Protein AF-A0A852KDT4-F1 (afdb_monomer)

Foldseek 3Di:
DADVVPADKDKDWDDPPPDDPVLVVVQVVVLVVQDDPQAWHWDDWDDPDPRIITITHDAPCAFQLVNLVDPNNVPDDPLLLLVQLLSNLVSLLSCVVQQKFQQADARNQWGAHPVRHIHGHDSSVMDHDDDQWDADDPPDDGPLLLFALCCVPGVTTGSLRVLLSSLVRSVCSQVSNDDHPPPDDSVRSNVCVVVVDDDDDDPSDDPLSNVLSVLSNDNDSVSRDRSVVVSVCSVCVPVVVVVVVVVD

Solvent-accessible surface area (backbone atoms only — not comparable to full-atom values): 13780 Å² total; per-residue (Å²): 93,60,51,91,84,74,42,67,28,36,74,50,65,68,54,89,92,74,68,55,71,66,54,57,50,47,27,52,53,46,34,68,70,56,78,49,92,22,34,54,49,60,75,49,72,45,77,92,54,86,71,42,35,43,31,28,63,52,45,73,47,40,30,38,31,58,29,23,63,32,88,68,39,63,67,61,52,68,72,60,50,42,50,46,51,21,38,47,25,48,32,47,25,52,36,51,77,68,43,33,34,51,81,64,55,38,43,74,33,25,31,20,32,82,86,70,47,42,20,46,46,75,49,70,67,36,45,80,50,92,75,77,55,41,74,59,65,92,87,70,88,70,67,61,85,40,51,27,71,57,33,69,76,66,24,43,43,32,58,46,32,39,36,24,6,46,27,45,30,53,51,22,56,80,54,42,45,48,69,72,65,75,96,52,53,70,68,52,48,55,57,38,48,77,72,68,56,71,86,76,85,52,93,90,52,57,69,68,62,48,50,51,30,52,40,23,61,40,88,53,51,86,72,25,68,54,42,61,58,53,18,54,54,41,71,40,45,64,69,61,48,54,60,56,64,76,74,109

Sequence (248 aa):
GYYHNSTKVAVKTLKPGTMSVQAFLEEANLMKTLQHDKLVRLYAVVTKEEPIYIITEFMAKGSLLDFLKSDEGSKLLLPKLIDFSAQIAEGMAYIERKNYIHRDLRAANVLVSDLLMCKIADFGLARVIEDNEYTAREGAKFPIKWTAPEAINYGSFTIKSDVWSFGILLYEIVTYGKIPYPGMSNSDVMVALQRGYRMPRMETCPTELYDIMKTCWKDKAEERPTFDYLQSVLDDFYTATEGQYQQQ

InterPro domains:
  IPR000719 Protein kinase domain [PS50011] (1-238)
  IPR001245 Serine-threonine/tyrosine-protein kinase, catalytic domain [PF07714] (5-233)
  IPR001245 Serine-threonine/tyrosine-protein kinase, catalytic domain [PR00109] (56-69)
  IPR001245 Serine-threonine/tyrosine-protein kinase, catalytic domain [PR00109] (94-112)
  IPR001245 Serine-threonine/tyrosine-protein kinase, catalytic domain [PR00109] (142-152)
  IPR001245 Serine-threonine/tyrosine-protein kinase, catalytic domain [PR00109] (161-183)
  IPR001245 Serine-threonine/tyrosine-protein kinase, catalytic domain [PR00109] (205-227)
  IPR008266 Tyrosine-protein kinase, active site [PS00109] (100-112)
  IPR011009 Protein kinase-like domain superfamily [SSF56112] (2-236)
  IPR020635 Tyrosine-protein kinase, catalytic domain [SM00219] (1-234)
  IPR050198 Non-receptor tyrosine kinases involved in cell signaling [PTHR24418] (1-244)

Secondary structure (DSSP, 8-state):
-EETTTEEEEEEE--TTTS-HHHHHHHHHHHHH---TTBPPEEEEE-SSSSPEEEEE--TT-BHHHHHTSTTGGG--HHHHHHHHHHHHHHHHHHHHTTEE-S--SGGGEEE-TT--EEE--GGG-EE-SSS-EEPPTT----GGGS-HHHHHH-EE-HHHHHHHHHHHHHHHHTTSPPSSTT--HHHHHHHHHTT--PPPPTTS-HHHHHHHHHHT-SSGGGSPPHHHHHHHHHTHHHHHHHHHTT-

Nearest PDB structures (foldseek):
  7n9g-assembly2_B  TM=9.664E-01  e=1.075E-27  Homo sapiens
  2xyn-assembly3_C  TM=9.675E-01  e=5.016E-27  Homo sapiens
  2xyn-assembly2_B  TM=9.638E-01  e=6.250E-27  Homo sapiens
  4xli-assembly2_B  TM=9.692E-01  e=1.507E-26  Mus musculus
  4xey-assembly1_A  TM=9.478E-01  e=6.603E-27  Homo sapiens

pLDDT: mean 89.48, std 12.4, range [39.12, 98.88]

Radius of gyration: 18.46 Å; Cα contacts (8 Å, |Δi|>4): 377; chains: 1; bounding box: 40×50×51 Å

Mean predicted aligned error: 5.77 Å

Structure (mmCIF, N/CA/C/O backbone):
data_AF-A0A852KDT4-F1
#
_entry.id   AF-A0A852KDT4-F1
#
loop_
_atom_site.group_PDB
_atom_site.id
_atom_site.type_symbol
_atom_site.label_atom_id
_atom_site.label_alt_id
_atom_site.label_comp_id
_atom_site.label_asym_id
_atom_site.label_entity_id
_atom_site.label_seq_id
_atom_site.pdbx_PDB_ins_code
_atom_site.Cartn_x
_atom_site.Cartn_y
_atom_site.Cartn_z
_atom_site.occupancy
_atom_site.B_iso_or_equiv
_atom_site.auth_seq_id
_atom_site.auth_comp_id
_atom_site.auth_asym_id
_atom_site.auth_atom_id
_atom_site.pdbx_PDB_model_num
ATOM 1 N N . GLY A 1 1 ? -8.192 -2.792 22.599 1.00 68.12 1 GLY A N 1
ATOM 2 C CA . GLY A 1 1 ? -9.183 -2.840 23.697 1.00 68.12 1 GLY A CA 1
ATOM 3 C C . GLY A 1 1 ? -10.246 -3.873 23.381 1.00 68.12 1 GLY A C 1
ATOM 4 O O . GLY A 1 1 ? -10.102 -4.572 22.382 1.00 68.12 1 GLY A O 1
ATOM 5 N N . TYR A 1 2 ? -11.302 -3.957 24.190 1.00 74.06 2 TYR A N 1
ATOM 6 C CA . TYR A 1 2 ? -12.507 -4.722 23.859 1.00 74.06 2 TYR A CA 1
ATOM 7 C C . TYR A 1 2 ? -13.700 -3.769 23.740 1.00 74.06 2 TYR A C 1
ATOM 9 O O . TYR A 1 2 ? -13.909 -2.935 24.616 1.00 74.06 2 TYR A O 1
ATOM 17 N N . TYR A 1 3 ? -14.469 -3.882 22.661 1.00 69.50 3 TYR A N 1
ATOM 18 C CA . TYR A 1 3 ? -15.769 -3.241 22.501 1.00 69.50 3 TYR A CA 1
ATOM 19 C C . TYR A 1 3 ? -16.847 -4.165 23.081 1.00 69.50 3 TYR A C 1
ATOM 21 O O . TYR A 1 3 ? -16.844 -5.371 22.811 1.00 69.50 3 TYR A O 1
ATOM 29 N N . HIS A 1 4 ? -17.713 -3.614 23.939 1.00 72.00 4 HIS A N 1
ATOM 30 C CA . HIS A 1 4 ? -18.751 -4.353 24.678 1.00 72.00 4 HIS A CA 1
ATOM 31 C C . HIS A 1 4 ? -18.239 -5.647 25.356 1.00 72.00 4 HIS A C 1
ATOM 33 O O . HIS A 1 4 ? -18.914 -6.675 25.335 1.00 72.00 4 HIS A O 1
ATO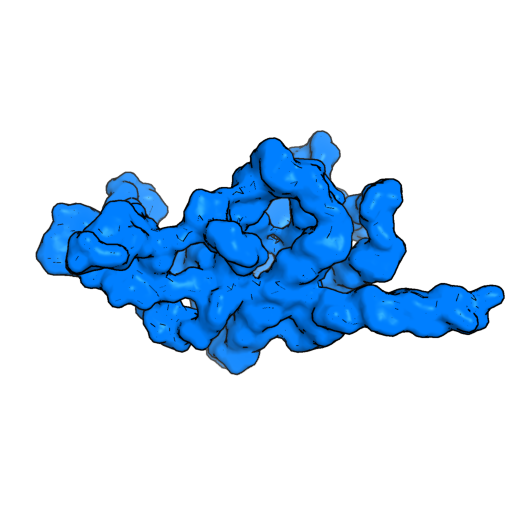M 39 N N . ASN A 1 5 ? -17.020 -5.620 25.915 1.00 72.62 5 ASN A N 1
ATOM 40 C CA . ASN A 1 5 ? -16.369 -6.725 26.646 1.00 72.62 5 ASN A CA 1
ATOM 41 C C . ASN A 1 5 ? -16.251 -8.076 25.909 1.00 72.62 5 ASN A C 1
ATOM 43 O O . ASN A 1 5 ? -15.925 -9.081 26.532 1.00 72.62 5 ASN A O 1
ATOM 47 N N . SER A 1 6 ? -16.481 -8.114 24.597 1.00 79.00 6 SER A N 1
ATOM 48 C CA . SER A 1 6 ? -16.523 -9.365 23.821 1.00 79.00 6 SER A CA 1
ATOM 49 C C . SER A 1 6 ? -15.800 -9.272 22.480 1.00 79.00 6 SER A C 1
ATOM 51 O O . SER A 1 6 ? -15.290 -10.273 21.989 1.00 79.00 6 SER A O 1
ATOM 53 N N . THR A 1 7 ? -15.691 -8.074 21.900 1.00 80.94 7 THR A N 1
ATOM 54 C CA . THR A 1 7 ? -15.097 -7.885 20.571 1.00 80.94 7 THR A CA 1
ATOM 55 C C . THR A 1 7 ? -13.747 -7.195 20.692 1.00 80.94 7 THR A C 1
ATOM 57 O O . THR A 1 7 ? -13.678 -6.061 21.159 1.00 80.94 7 THR A O 1
ATOM 60 N N . LYS A 1 8 ? -12.653 -7.842 20.281 1.00 88.75 8 LYS A N 1
ATOM 61 C CA . LYS A 1 8 ? -11.323 -7.211 20.280 1.00 88.75 8 LYS A CA 1
ATOM 62 C C . LYS A 1 8 ? -11.266 -6.120 19.204 1.00 88.75 8 LYS A C 1
ATOM 64 O O . LYS A 1 8 ? -11.634 -6.360 18.058 1.00 88.75 8 LYS A O 1
ATOM 69 N N . VAL A 1 9 ? -10.804 -4.927 19.577 1.00 92.00 9 VAL A N 1
ATOM 70 C CA . VAL A 1 9 ? -10.782 -3.743 18.700 1.00 92.00 9 VAL A CA 1
ATOM 71 C C . VAL A 1 9 ? -9.452 -3.002 18.750 1.00 92.00 9 VAL A C 1
ATOM 73 O O . VAL A 1 9 ? -8.774 -2.978 19.790 1.00 92.00 9 VAL A O 1
ATOM 76 N N . ALA A 1 10 ? -9.110 -2.361 17.635 1.00 92.00 10 ALA A N 1
ATOM 77 C CA . ALA A 1 10 ? -8.078 -1.337 17.580 1.00 92.00 10 ALA A CA 1
ATOM 78 C C . ALA A 1 10 ? -8.713 0.041 17.815 1.00 92.00 10 ALA A C 1
ATOM 80 O O . ALA A 1 10 ? -9.841 0.301 17.398 1.00 92.00 10 ALA A O 1
ATOM 81 N N . VAL A 1 11 ? -8.001 0.904 18.540 1.00 89.75 11 VAL A N 1
ATOM 82 C CA . VAL A 1 11 ? -8.457 2.255 18.880 1.00 89.75 11 VAL A CA 1
ATOM 83 C C . VAL A 1 11 ? -7.392 3.233 18.407 1.00 89.75 11 VAL A C 1
ATOM 85 O O . VAL A 1 11 ? -6.277 3.232 18.931 1.00 89.75 11 VAL A O 1
ATOM 88 N N . LYS A 1 12 ? -7.728 4.042 17.400 1.00 86.94 12 LYS A N 1
ATOM 89 C CA . LYS A 1 12 ? -6.906 5.163 16.931 1.00 86.94 12 LYS A CA 1
ATOM 90 C C . LYS A 1 12 ? -7.353 6.398 17.710 1.00 86.94 12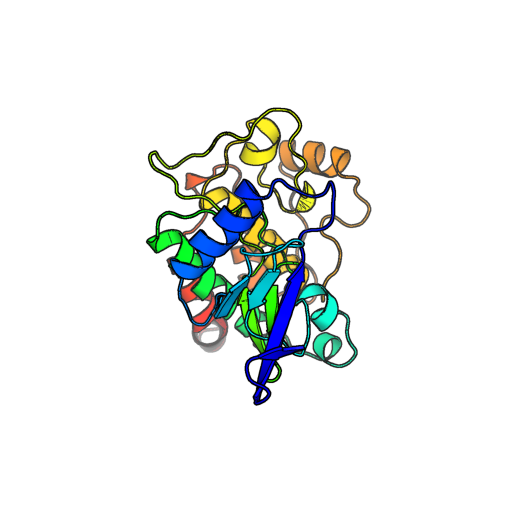 LYS A C 1
ATOM 92 O O . LYS A 1 12 ? -8.536 6.733 17.711 1.00 86.94 12 LYS A O 1
ATOM 97 N N . THR A 1 13 ? -6.410 7.052 18.380 1.00 85.00 13 THR A N 1
ATOM 98 C CA . THR A 1 13 ? -6.645 8.297 19.122 1.00 85.00 13 THR A CA 1
ATOM 99 C C . THR A 1 13 ? -6.002 9.448 18.370 1.00 85.00 13 THR A C 1
ATOM 101 O O . THR A 1 13 ? -4.841 9.339 17.960 1.00 85.00 13 THR A O 1
ATOM 104 N N . LEU A 1 14 ? -6.720 10.560 18.221 1.00 72.94 14 LEU A N 1
ATOM 105 C CA . LEU A 1 14 ? -6.148 11.773 17.650 1.00 72.94 14 LEU A CA 1
ATOM 106 C C . LEU A 1 14 ? -5.074 12.336 18.593 1.00 72.94 14 LEU A C 1
ATOM 108 O O . LEU A 1 14 ? -5.376 12.828 19.679 1.00 72.94 14 LEU A O 1
ATOM 112 N N . LYS A 1 15 ? -3.803 12.261 18.187 1.00 72.06 15 LYS A N 1
ATOM 113 C CA . LYS A 1 15 ? -2.707 12.874 18.947 1.00 72.06 15 LYS A CA 1
ATOM 114 C C . LYS A 1 15 ? -2.730 14.396 18.746 1.00 72.06 15 LYS A C 1
ATOM 116 O O . LYS A 1 15 ? -2.815 14.830 17.589 1.00 72.06 15 LYS A O 1
ATOM 121 N N . PRO A 1 16 ? -2.584 15.205 19.811 1.00 71.62 16 PRO A N 1
ATOM 122 C CA . PRO A 1 16 ? -2.507 16.658 19.681 1.00 71.62 16 PRO A CA 1
ATOM 123 C C . PRO A 1 16 ? -1.451 17.081 18.650 1.00 71.62 16 PRO A C 1
ATOM 125 O O . PRO A 1 16 ? -0.332 16.570 18.657 1.00 71.62 16 PRO A O 1
ATOM 128 N N . GLY A 1 17 ? -1.820 17.985 17.739 1.00 68.00 17 GLY A N 1
ATOM 129 C CA . GLY A 1 17 ? -0.917 18.534 16.720 1.00 68.00 17 GLY A CA 1
ATOM 130 C C . GLY A 1 17 ? -0.640 17.644 15.500 1.00 68.00 17 GLY A C 1
ATOM 131 O O . GLY A 1 17 ? 0.147 18.046 14.649 1.00 68.00 17 GLY A O 1
ATOM 132 N N . THR A 1 18 ? -1.263 16.462 15.381 1.00 66.19 18 THR A N 1
ATOM 133 C CA . THR A 1 18 ? -1.030 15.561 14.227 1.00 66.19 18 THR A CA 1
ATOM 134 C C . THR A 1 18 ? -1.958 15.809 13.039 1.00 66.19 18 THR A C 1
ATOM 136 O O . THR A 1 18 ? -1.499 15.796 11.901 1.00 66.19 18 THR A O 1
ATOM 139 N N . MET A 1 19 ? -3.245 16.065 13.280 1.00 72.06 19 MET A N 1
ATOM 140 C CA . MET A 1 19 ? -4.219 16.466 12.259 1.00 72.06 19 MET A CA 1
ATOM 141 C C . MET A 1 19 ? -5.389 17.223 12.898 1.00 72.06 19 MET A C 1
ATOM 143 O O . MET A 1 19 ? -5.521 17.259 14.122 1.00 72.06 19 MET A O 1
ATOM 147 N N . SER A 1 20 ? -6.235 17.845 12.073 1.00 79.81 20 SER A N 1
ATOM 148 C CA . SER A 1 20 ? -7.467 18.472 12.563 1.00 79.81 20 SER A CA 1
ATOM 149 C C . SER A 1 20 ? -8.516 17.416 12.924 1.00 79.81 20 SER A C 1
ATOM 151 O O . SER A 1 20 ? -8.573 16.351 12.310 1.00 79.81 20 SER A O 1
ATOM 153 N N . VAL A 1 21 ? -9.391 17.741 13.880 1.00 80.62 21 VAL A N 1
ATOM 154 C CA . VAL A 1 21 ? -10.576 16.929 14.211 1.00 80.62 21 VAL A CA 1
ATOM 155 C C . VAL A 1 21 ? -11.421 16.649 12.968 1.00 80.62 21 VAL A C 1
ATOM 157 O O . VAL A 1 21 ? -11.870 15.525 12.769 1.00 80.62 21 VAL A O 1
ATOM 160 N N . GLN A 1 22 ? -11.588 17.652 12.105 1.00 81.44 22 GLN A N 1
ATOM 161 C CA . GLN A 1 22 ? -12.351 17.526 10.868 1.00 81.44 22 GLN A CA 1
ATOM 162 C C . GLN A 1 22 ? -11.756 16.459 9.938 1.00 81.44 22 GLN A C 1
ATOM 164 O O . GLN A 1 22 ? -12.473 15.559 9.517 1.00 81.44 22 GLN A O 1
ATOM 169 N N . ALA A 1 23 ? -10.442 16.498 9.693 1.00 76.62 23 ALA A N 1
ATOM 170 C CA . ALA A 1 23 ? -9.759 15.494 8.873 1.00 76.62 23 ALA A CA 1
ATOM 171 C C . ALA A 1 23 ? -9.846 14.083 9.487 1.00 76.62 23 ALA A C 1
ATOM 173 O O . ALA A 1 23 ? -10.018 13.099 8.773 1.00 76.62 23 ALA A O 1
ATOM 174 N N . PHE A 1 24 ? -9.785 13.985 10.817 1.00 80.31 24 PHE A N 1
ATOM 175 C CA . PHE A 1 24 ? -9.937 12.715 11.527 1.00 80.31 24 PHE A CA 1
ATOM 176 C C . PHE A 1 24 ? -11.354 12.130 11.377 1.00 80.31 24 PHE A C 1
ATOM 178 O O . PHE A 1 24 ? -11.522 10.933 11.159 1.00 80.31 24 PHE A O 1
ATOM 185 N N . LEU A 1 25 ? -12.395 12.964 11.441 1.00 83.88 25 LEU A N 1
ATOM 186 C CA . LEU A 1 25 ? -13.779 12.526 11.221 1.00 83.88 25 LEU A CA 1
ATOM 187 C C . LEU A 1 25 ? -14.086 12.238 9.746 1.00 83.88 25 LEU A C 1
ATOM 189 O O . LEU A 1 25 ? -14.905 11.365 9.459 1.00 83.88 25 LEU A O 1
ATOM 193 N N . GLU A 1 26 ? -13.433 12.931 8.813 1.00 83.19 26 GLU A N 1
ATOM 194 C CA . GLU A 1 26 ? -13.490 12.612 7.384 1.00 83.19 26 GLU A CA 1
ATOM 195 C C . GLU A 1 26 ? -12.976 11.195 7.116 1.00 83.19 26 GLU A C 1
ATOM 197 O O . GLU A 1 26 ? -13.687 10.428 6.470 1.00 83.19 26 GLU A O 1
ATOM 202 N N . GLU A 1 27 ? -11.836 10.800 7.699 1.00 83.06 27 GLU A N 1
ATOM 203 C CA . GLU A 1 27 ? -11.331 9.418 7.624 1.00 83.06 27 GLU A CA 1
ATOM 204 C C . GLU A 1 27 ? -12.407 8.412 8.067 1.00 83.06 27 GLU A C 1
ATOM 206 O O . GLU A 1 27 ? -12.723 7.466 7.344 1.00 83.06 27 GLU A O 1
ATOM 211 N N . ALA A 1 28 ? -13.046 8.649 9.216 1.00 86.25 28 ALA A N 1
ATOM 212 C CA . ALA A 1 28 ? -14.103 7.769 9.709 1.00 86.25 28 ALA A CA 1
ATOM 213 C C . ALA A 1 28 ? -15.336 7.725 8.784 1.00 86.25 28 ALA A C 1
ATOM 215 O O . ALA A 1 28 ? -15.910 6.658 8.555 1.00 86.25 28 ALA A O 1
ATOM 216 N N . ASN A 1 29 ? -15.749 8.861 8.219 1.00 86.38 29 ASN A N 1
ATOM 217 C CA . ASN A 1 29 ? -16.866 8.908 7.272 1.00 86.38 29 ASN A CA 1
ATOM 218 C C . ASN A 1 29 ? -16.559 8.135 5.981 1.00 86.38 29 ASN A C 1
ATOM 220 O O . ASN A 1 29 ? -17.446 7.465 5.438 1.00 86.38 29 ASN A O 1
ATOM 224 N N . LEU A 1 30 ? -15.307 8.167 5.519 1.00 85.50 30 LEU A N 1
ATOM 225 C CA . LEU A 1 30 ? -14.867 7.358 4.385 1.00 85.50 30 LEU A CA 1
ATOM 226 C C . LEU A 1 30 ? -14.926 5.872 4.707 1.00 85.50 30 LEU A C 1
ATOM 228 O O . LEU A 1 30 ? -15.545 5.123 3.956 1.00 85.50 30 LEU A O 1
ATOM 232 N N . MET A 1 31 ? -14.394 5.452 5.855 1.00 86.88 31 MET A N 1
ATOM 233 C CA . MET A 1 31 ? -14.452 4.050 6.285 1.00 86.88 31 MET A CA 1
ATOM 234 C C . MET A 1 31 ? -15.890 3.538 6.447 1.00 86.88 31 MET A C 1
ATOM 236 O O . MET A 1 31 ? -16.179 2.378 6.163 1.00 86.88 31 MET A O 1
ATOM 240 N N . LYS A 1 32 ? -16.821 4.396 6.886 1.00 88.00 32 LYS A N 1
ATOM 241 C CA . LYS A 1 32 ? -18.249 4.051 6.975 1.00 88.00 32 LYS A CA 1
ATOM 242 C C . LYS A 1 32 ? -18.860 3.763 5.597 1.00 88.00 32 LYS A C 1
ATOM 244 O O . LYS A 1 32 ? -19.731 2.897 5.484 1.00 88.00 32 LYS A O 1
ATOM 249 N N . THR A 1 33 ? -18.421 4.497 4.577 1.00 89.19 33 THR A N 1
ATOM 250 C CA . THR A 1 33 ? -18.938 4.426 3.201 1.00 89.19 33 THR A CA 1
ATOM 251 C C . THR A 1 33 ? -18.269 3.304 2.401 1.00 89.19 33 THR A C 1
ATOM 253 O O . THR A 1 33 ? -18.923 2.590 1.641 1.00 89.19 33 THR A O 1
ATOM 256 N N . LEU A 1 34 ? -16.965 3.109 2.593 1.00 90.50 34 LEU A N 1
ATOM 257 C CA . LEU A 1 34 ? -16.154 2.109 1.910 1.00 90.50 34 LEU A CA 1
ATOM 258 C C . LEU A 1 34 ? -16.137 0.795 2.698 1.00 90.50 34 LEU A C 1
ATOM 260 O O . LEU A 1 34 ? -15.247 0.545 3.504 1.00 90.50 34 LEU A O 1
ATOM 264 N N . GLN A 1 35 ? -17.129 -0.060 2.446 1.00 94.25 35 GLN A N 1
ATOM 265 C CA . GLN A 1 35 ? -17.229 -1.375 3.081 1.00 94.25 35 GLN A CA 1
ATOM 266 C C . GLN A 1 35 ? -16.885 -2.494 2.102 1.00 94.25 35 GLN A C 1
ATOM 268 O O . GLN A 1 35 ? -17.592 -2.707 1.120 1.00 94.25 35 GLN A O 1
ATOM 273 N N . HIS A 1 36 ? -15.807 -3.214 2.397 1.00 96.81 36 HIS A N 1
ATOM 274 C CA . HIS A 1 36 ? -15.327 -4.339 1.607 1.00 96.81 36 HIS A CA 1
ATOM 275 C C . HIS A 1 36 ? -14.438 -5.235 2.479 1.00 96.81 36 HIS A C 1
ATOM 277 O O . HIS A 1 36 ? -13.777 -4.735 3.387 1.00 96.81 36 HIS A O 1
ATOM 283 N N . ASP A 1 37 ? -14.378 -6.538 2.201 1.00 97.06 37 ASP A N 1
ATOM 284 C CA . ASP A 1 37 ? -13.659 -7.499 3.055 1.00 97.06 37 ASP A CA 1
ATOM 285 C C . ASP A 1 37 ? -12.145 -7.264 3.100 1.00 97.06 37 ASP A C 1
ATOM 287 O O . ASP A 1 37 ? -11.487 -7.636 4.071 1.00 97.06 37 ASP A O 1
ATOM 291 N N . LYS A 1 38 ? -11.604 -6.603 2.074 1.00 98.12 38 LYS A N 1
ATOM 292 C CA . LYS A 1 38 ? -10.190 -6.203 1.967 1.00 98.12 38 LYS A CA 1
ATOM 293 C C . LYS A 1 38 ? -9.907 -4.771 2.427 1.00 98.12 38 LYS A C 1
ATOM 295 O O . LYS A 1 38 ? -8.810 -4.268 2.211 1.00 98.12 38 LYS A O 1
ATOM 300 N N . LEU A 1 39 ? -10.869 -4.108 3.067 1.00 96.88 39 LEU A N 1
ATOM 301 C CA . LEU A 1 39 ? -10.697 -2.803 3.709 1.00 96.88 39 LEU A CA 1
ATOM 302 C C . LEU A 1 39 ? -10.948 -2.938 5.213 1.00 96.88 39 LEU A C 1
ATOM 304 O O . LEU A 1 39 ? -11.832 -3.681 5.639 1.00 96.88 39 LEU A O 1
ATOM 308 N N . VAL A 1 40 ? -10.1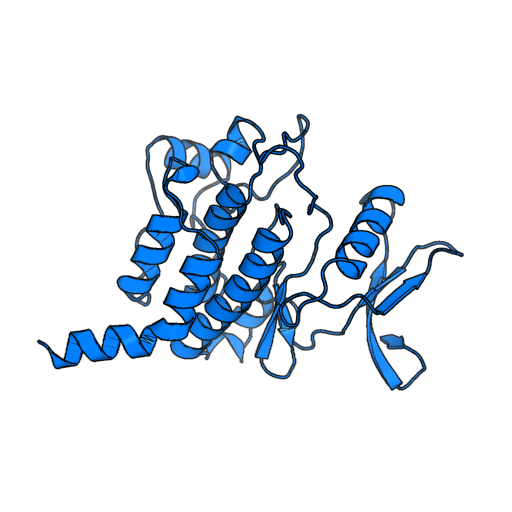72 -2.227 6.032 1.00 95.56 40 VAL A N 1
ATOM 309 C CA . VAL A 1 40 ? -10.352 -2.247 7.489 1.00 95.56 40 VAL A CA 1
ATOM 310 C C . VAL A 1 40 ? -11.703 -1.642 7.860 1.00 95.56 40 VAL A C 1
ATOM 312 O O . VAL A 1 40 ? -11.994 -0.484 7.556 1.00 95.56 40 VAL A O 1
ATOM 315 N N . ARG A 1 41 ? -12.524 -2.419 8.568 1.00 92.38 41 ARG A N 1
ATOM 316 C CA . ARG A 1 41 ? -13.868 -2.020 8.975 1.00 92.38 41 ARG A CA 1
ATOM 317 C C . ARG A 1 41 ? -13.837 -1.076 10.174 1.00 92.38 41 ARG A C 1
ATOM 319 O O . ARG A 1 41 ? -13.256 -1.372 11.221 1.00 92.38 41 ARG A O 1
ATOM 326 N N . LEU A 1 42 ? -14.550 0.039 10.033 1.00 91.69 42 LEU A N 1
ATOM 327 C CA . LEU A 1 42 ? -14.933 0.908 11.140 1.00 91.69 42 LEU A CA 1
ATOM 328 C C . LEU A 1 42 ? -16.075 0.266 11.933 1.00 91.69 42 LEU A C 1
ATOM 330 O O . LEU A 1 42 ? -17.101 -0.101 11.362 1.00 91.69 42 LEU A O 1
ATOM 334 N N . TYR A 1 43 ? -15.923 0.184 13.251 1.00 90.06 43 TYR A N 1
ATOM 335 C CA . TYR A 1 43 ? -16.998 -0.214 14.158 1.00 90.06 43 TYR A CA 1
ATOM 336 C C . TYR A 1 43 ? -17.706 0.987 14.769 1.00 90.06 43 TYR A C 1
ATOM 338 O O . TYR A 1 43 ? -18.934 1.021 14.80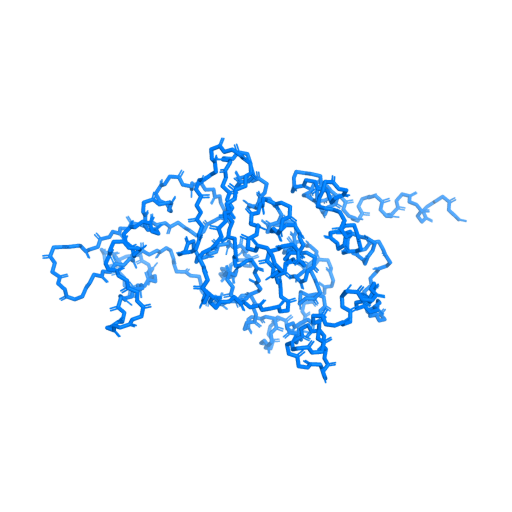2 1.00 90.06 43 TYR A O 1
ATOM 346 N N . ALA A 1 44 ? -16.953 1.975 15.254 1.00 88.75 44 ALA A N 1
ATOM 347 C CA . ALA A 1 44 ? -17.534 3.132 15.921 1.00 88.75 44 ALA A CA 1
ATOM 348 C C . ALA A 1 44 ? -16.590 4.336 15.925 1.00 88.75 44 ALA A C 1
ATOM 350 O O . ALA A 1 44 ? -15.377 4.209 15.760 1.00 88.75 44 ALA A O 1
ATOM 351 N N . VAL A 1 45 ? -17.168 5.505 16.187 1.00 89.56 45 VAL A N 1
ATOM 352 C CA . VAL A 1 45 ? -16.444 6.726 16.541 1.00 89.56 45 VAL A CA 1
ATOM 353 C C . VAL A 1 45 ? -16.930 7.226 17.893 1.00 89.56 45 VAL A C 1
ATOM 355 O O . VAL A 1 45 ? -18.120 7.140 18.201 1.00 89.56 45 VAL A O 1
ATOM 358 N N . VAL A 1 46 ? -16.020 7.759 18.700 1.00 88.06 46 VAL A N 1
ATOM 359 C CA . VAL A 1 46 ? -16.348 8.430 19.960 1.00 88.06 46 VAL A CA 1
ATOM 360 C C . VAL A 1 4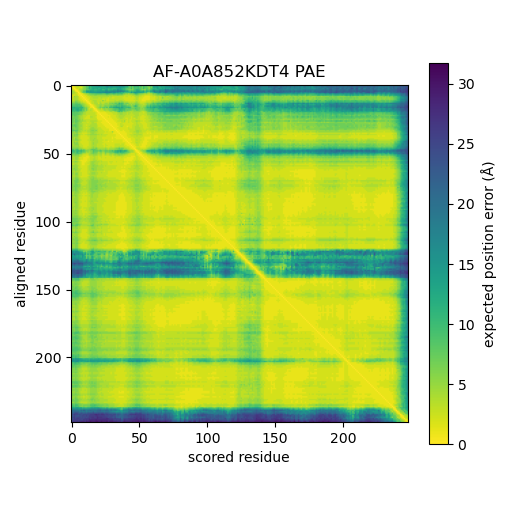6 ? -15.994 9.896 19.794 1.00 88.06 46 VAL A C 1
ATOM 362 O O . VAL A 1 46 ? -14.820 10.244 19.731 1.00 88.06 46 VAL A O 1
ATOM 365 N N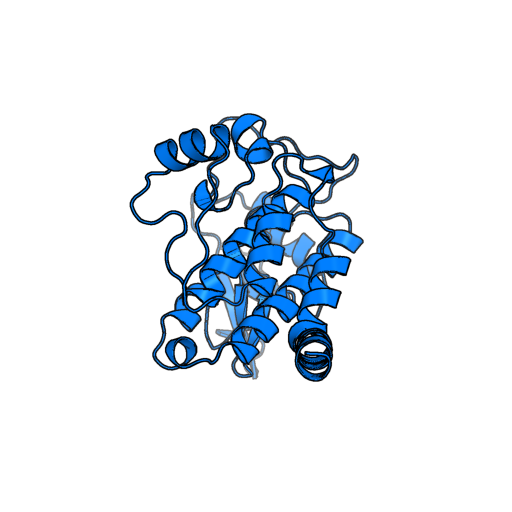 . THR A 1 47 ? -17.022 10.733 19.673 1.00 84.38 47 THR A N 1
ATOM 366 C CA . THR A 1 47 ? -16.887 12.158 19.325 1.00 84.38 47 THR A CA 1
ATOM 367 C C . THR A 1 47 ? -17.415 13.107 20.397 1.00 84.38 47 THR A C 1
ATOM 369 O O . THR A 1 47 ? -17.258 14.314 20.260 1.00 84.38 47 THR A O 1
ATOM 372 N N . LYS A 1 48 ? -18.071 12.585 21.444 1.00 81.44 48 LYS A N 1
ATOM 373 C CA . LYS A 1 48 ? -18.714 13.404 22.486 1.00 81.44 48 LYS A CA 1
ATOM 374 C C . LYS A 1 48 ? -17.724 14.029 23.471 1.00 81.44 48 LYS A C 1
ATOM 376 O O . LYS A 1 48 ? -18.017 15.090 24.006 1.00 81.44 48 LYS A O 1
ATOM 381 N N . GLU A 1 49 ? -16.594 13.374 23.713 1.00 78.31 49 GLU A N 1
ATOM 382 C CA . GLU A 1 49 ? -15.569 13.803 24.666 1.00 78.31 49 GLU A CA 1
ATOM 383 C C . GLU A 1 49 ? -14.191 13.683 24.012 1.00 78.31 49 GLU A C 1
ATOM 385 O O . GLU A 1 49 ? -13.960 12.773 23.212 1.00 78.31 49 GLU A O 1
ATOM 390 N N . GLU A 1 50 ? -13.284 14.606 24.335 1.00 77.00 50 GLU A N 1
ATOM 391 C CA . GLU A 1 50 ? -11.898 14.524 23.885 1.00 77.00 50 GLU A CA 1
ATOM 392 C C . GLU A 1 50 ? -11.068 13.576 24.774 1.00 77.00 50 GLU A C 1
ATOM 394 O O . GLU A 1 50 ? -11.261 13.544 25.992 1.00 77.00 50 GLU A O 1
ATOM 399 N N . PRO A 1 51 ? -10.101 12.838 24.193 1.00 80.06 51 PRO A N 1
ATOM 400 C CA . PRO A 1 51 ? -9.746 12.841 22.773 1.00 80.06 51 PRO A CA 1
ATOM 401 C C . PRO A 1 51 ? -10.707 11.990 21.925 1.00 80.06 51 PRO A C 1
ATOM 403 O O . PRO A 1 51 ? -11.237 10.983 22.383 1.00 80.06 51 PRO A O 1
ATOM 406 N N . ILE A 1 52 ? -10.898 12.379 20.660 1.00 83.62 52 ILE A N 1
ATOM 407 C CA . ILE A 1 52 ? -11.744 11.635 19.715 1.00 83.62 52 ILE A CA 1
ATOM 408 C C . ILE A 1 52 ? -11.104 10.279 19.402 1.00 83.62 52 ILE A C 1
ATOM 410 O O . ILE A 1 52 ? -9.896 10.192 19.144 1.00 83.62 52 ILE A O 1
ATOM 414 N N . TYR A 1 53 ? -11.934 9.234 19.364 1.00 87.25 53 TYR A N 1
ATOM 415 C CA . TYR A 1 53 ? -11.510 7.871 19.045 1.00 87.25 53 TYR A CA 1
ATOM 416 C C . TYR A 1 53 ? -12.168 7.342 17.770 1.00 87.25 53 TYR A C 1
ATOM 418 O O . TYR A 1 53 ? -13.374 7.493 17.571 1.00 87.25 53 TYR A O 1
ATOM 426 N N . ILE A 1 54 ? -11.381 6.637 16.957 1.00 89.00 54 ILE A N 1
ATOM 427 C CA . ILE A 1 54 ? -11.851 5.771 15.871 1.00 89.00 54 ILE A CA 1
ATOM 428 C C . ILE A 1 54 ? -11.623 4.323 16.302 1.00 89.00 54 ILE A C 1
ATOM 430 O O . ILE A 1 54 ? -10.504 3.938 16.649 1.00 89.00 54 ILE A O 1
ATOM 434 N N . ILE A 1 55 ? -12.690 3.528 16.303 1.00 91.00 55 ILE A N 1
ATOM 435 C CA . ILE A 1 55 ? -12.685 2.128 16.723 1.00 91.00 55 ILE A CA 1
ATOM 436 C C . ILE A 1 55 ? -12.848 1.255 15.483 1.00 91.00 55 ILE A C 1
ATOM 438 O O . ILE A 1 55 ? -13.878 1.320 14.811 1.00 91.00 55 ILE A O 1
ATOM 442 N N . THR A 1 56 ? -11.857 0.414 15.205 1.00 92.94 56 THR A N 1
ATOM 443 C CA . THR A 1 56 ? -11.832 -0.484 14.042 1.00 92.94 56 THR A CA 1
ATOM 444 C C . THR A 1 56 ? -11.698 -1.937 14.475 1.00 92.94 56 THR A C 1
ATOM 446 O O . THR A 1 56 ? -11.403 -2.244 15.639 1.00 92.94 56 THR A O 1
ATOM 449 N N . GLU A 1 57 ? -11.864 -2.853 13.523 1.00 92.56 57 GLU A N 1
ATOM 450 C CA . GLU A 1 57 ? -11.448 -4.239 13.730 1.00 92.56 57 GLU A CA 1
ATOM 451 C C . GLU A 1 57 ? -9.964 -4.331 14.126 1.00 92.56 57 GLU A C 1
ATOM 453 O O . GLU A 1 57 ? -9.133 -3.498 13.747 1.00 92.56 57 GLU A O 1
ATOM 458 N N . PHE A 1 58 ? -9.642 -5.327 14.955 1.00 94.50 58 PHE A N 1
ATOM 459 C CA . PHE A 1 58 ? -8.280 -5.570 15.415 1.00 94.50 58 PHE A CA 1
ATOM 460 C C . PHE A 1 58 ? -7.561 -6.543 14.477 1.00 94.50 58 PHE A C 1
ATOM 462 O O . PHE A 1 58 ? -7.944 -7.705 14.372 1.00 94.50 58 PHE A O 1
ATOM 469 N N . MET A 1 59 ? -6.472 -6.082 13.866 1.00 96.62 59 MET A N 1
ATOM 470 C CA . MET A 1 59 ? -5.652 -6.872 12.948 1.00 96.62 59 MET A CA 1
ATOM 471 C C . MET A 1 59 ? -4.450 -7.450 13.698 1.00 96.62 59 MET A C 1
ATOM 473 O O . MET A 1 59 ? -3.501 -6.738 14.028 1.00 96.62 59 MET A O 1
ATOM 477 N N . ALA A 1 60 ? -4.530 -8.737 14.045 1.00 96.31 60 ALA A N 1
ATOM 478 C CA . ALA A 1 60 ? -3.672 -9.346 15.060 1.00 96.31 60 ALA A CA 1
ATOM 479 C C . ALA A 1 60 ? -2.178 -9.389 14.725 1.00 96.31 60 ALA A C 1
ATOM 481 O O . ALA A 1 60 ? -1.368 -9.422 15.652 1.00 96.31 60 ALA A O 1
ATOM 482 N N . LYS A 1 61 ? -1.818 -9.372 13.439 1.00 97.50 61 LYS A N 1
ATOM 483 C CA . LYS A 1 61 ? -0.425 -9.417 12.982 1.00 97.50 61 LYS A CA 1
ATOM 484 C C . LYS A 1 61 ? 0.138 -8.032 12.638 1.00 97.50 61 LYS A C 1
ATOM 486 O O . LYS A 1 61 ? 1.271 -7.936 12.184 1.00 97.50 61 LYS A O 1
ATOM 491 N N . GLY A 1 62 ? -0.615 -6.962 12.909 1.00 97.25 62 GLY A N 1
ATOM 492 C CA . GLY A 1 62 ? -0.161 -5.588 12.702 1.00 97.25 62 GLY A CA 1
ATOM 493 C C . GLY A 1 62 ? -0.077 -5.210 11.224 1.00 97.25 62 GLY A C 1
ATOM 494 O O . GLY A 1 62 ? -0.891 -5.670 10.421 1.00 97.25 62 GLY A O 1
ATOM 495 N N . SER A 1 63 ? 0.871 -4.332 10.883 1.00 98.38 63 SER A N 1
ATOM 496 C CA . SER A 1 63 ? 1.095 -3.913 9.497 1.00 98.38 63 SER A CA 1
ATOM 497 C C . SER A 1 63 ? 1.732 -5.032 8.672 1.00 98.38 63 SER A C 1
ATOM 499 O O . SER A 1 63 ? 2.499 -5.841 9.192 1.00 98.38 63 SER A O 1
ATOM 501 N N . LEU A 1 64 ? 1.456 -5.066 7.368 1.00 98.69 64 LEU A N 1
ATOM 502 C CA . LEU A 1 64 ? 2.083 -5.998 6.437 1.00 98.69 64 LEU A CA 1
ATOM 503 C C . LEU A 1 64 ? 3.599 -5.786 6.406 1.00 98.69 64 LEU A C 1
ATOM 505 O O . LEU A 1 64 ? 4.344 -6.758 6.341 1.00 98.69 64 LEU A O 1
ATOM 509 N N . LEU A 1 65 ? 4.061 -4.538 6.521 1.00 98.50 65 LEU A N 1
ATOM 510 C CA . LEU A 1 65 ? 5.487 -4.219 6.604 1.00 98.50 65 LEU A CA 1
ATOM 511 C C . LEU A 1 65 ? 6.172 -4.901 7.798 1.00 98.50 65 LEU A C 1
ATOM 513 O O . LEU A 1 65 ? 7.233 -5.505 7.628 1.00 98.50 65 LEU A O 1
ATOM 517 N N . ASP A 1 66 ? 5.582 -4.800 8.989 1.00 98.44 66 ASP A N 1
ATOM 518 C CA . ASP A 1 66 ? 6.133 -5.418 10.200 1.00 98.44 66 ASP A CA 1
ATOM 519 C C . ASP A 1 66 ? 5.992 -6.939 10.145 1.00 98.44 66 ASP A C 1
ATOM 521 O O . ASP A 1 66 ? 6.918 -7.671 10.498 1.00 98.44 66 ASP A O 1
ATOM 525 N N . PHE A 1 67 ? 4.856 -7.422 9.639 1.00 98.75 67 PHE A N 1
ATOM 526 C CA . PHE A 1 67 ? 4.599 -8.844 9.490 1.00 98.75 67 PHE A CA 1
ATOM 527 C C . PHE A 1 67 ? 5.614 -9.510 8.557 1.00 98.75 67 PHE A C 1
ATOM 529 O O . PHE A 1 67 ? 6.207 -10.513 8.948 1.00 98.75 67 PHE A O 1
ATOM 536 N N . LEU A 1 68 ? 5.892 -8.941 7.379 1.00 98.56 68 LEU A N 1
ATOM 537 C CA . LEU A 1 68 ? 6.887 -9.465 6.431 1.00 98.56 68 LEU A CA 1
ATOM 538 C C . LEU A 1 68 ? 8.293 -9.577 7.042 1.00 98.56 68 LEU A C 1
ATOM 540 O O . LEU A 1 68 ? 9.053 -10.468 6.670 1.00 98.56 68 LEU A O 1
ATOM 544 N N . LYS A 1 69 ? 8.623 -8.704 8.001 1.00 98.31 69 LYS A N 1
ATOM 545 C CA . LYS A 1 69 ? 9.906 -8.694 8.725 1.00 98.31 69 LYS A CA 1
ATOM 546 C C . LYS A 1 69 ? 9.931 -9.593 9.961 1.00 98.31 69 LYS A C 1
ATOM 548 O O . LYS A 1 69 ? 10.985 -9.735 10.576 1.00 98.31 69 LYS A O 1
ATOM 553 N N . SER A 1 70 ? 8.798 -10.173 10.346 1.00 98.44 70 SER A N 1
ATOM 554 C CA . SER A 1 70 ? 8.700 -11.074 11.495 1.00 98.44 70 SER A CA 1
ATOM 555 C C . SER A 1 70 ? 9.238 -12.478 11.186 1.00 98.44 70 SER A C 1
ATOM 557 O O . SER A 1 70 ? 9.390 -12.867 10.026 1.00 98.44 70 SER A O 1
ATOM 559 N N . ASP A 1 71 ? 9.454 -13.284 12.229 1.00 97.94 71 ASP A N 1
ATOM 560 C CA . ASP A 1 71 ? 9.865 -14.693 12.104 1.00 97.94 71 ASP A CA 1
ATOM 561 C C . ASP A 1 71 ? 8.860 -15.566 11.338 1.00 97.94 71 ASP A C 1
ATOM 563 O O . ASP A 1 71 ? 9.226 -16.622 10.820 1.00 97.94 71 ASP A O 1
ATOM 567 N N . GLU A 1 72 ? 7.585 -15.174 11.319 1.00 98.00 72 GLU A N 1
ATOM 568 C CA . GLU A 1 72 ? 6.531 -15.864 10.575 1.00 98.00 72 GLU A CA 1
ATOM 569 C C . GLU A 1 72 ? 6.494 -15.385 9.121 1.00 98.00 72 GLU A C 1
ATOM 571 O O . GLU A 1 72 ? 6.550 -16.202 8.203 1.00 98.00 72 GLU A O 1
ATOM 576 N N . GLY A 1 73 ? 6.460 -14.066 8.900 1.00 97.88 73 GLY A N 1
ATOM 577 C CA . GLY A 1 73 ? 6.368 -13.489 7.556 1.00 97.88 73 GLY A CA 1
ATOM 578 C C . GLY A 1 73 ? 7.605 -13.743 6.695 1.00 97.88 73 GLY A C 1
ATOM 579 O O . GLY A 1 73 ? 7.469 -14.027 5.507 1.00 97.88 73 GLY A O 1
ATOM 580 N N . SER A 1 74 ? 8.800 -13.746 7.292 1.00 96.94 74 SER A N 1
ATOM 581 C CA . SER A 1 74 ? 10.061 -14.036 6.589 1.00 96.94 74 SER A CA 1
ATOM 582 C C . SER A 1 74 ? 10.168 -15.473 6.064 1.00 96.94 74 SER A C 1
ATOM 584 O O . SER A 1 74 ? 11.015 -15.754 5.218 1.00 96.94 74 SER A O 1
ATOM 586 N N . LYS A 1 75 ? 9.306 -16.385 6.535 1.00 97.69 75 LYS A N 1
ATOM 587 C CA . LYS A 1 75 ? 9.236 -17.785 6.084 1.00 97.69 75 LYS A CA 1
ATOM 588 C C . LYS A 1 75 ? 8.167 -18.019 5.019 1.00 97.69 75 LYS A C 1
ATOM 590 O O . LYS A 1 75 ? 8.031 -19.144 4.540 1.00 97.69 75 LYS A O 1
ATOM 595 N N . LEU A 1 76 ? 7.386 -16.997 4.664 1.00 97.50 76 LEU A N 1
ATOM 596 C CA . LEU A 1 76 ? 6.361 -17.137 3.638 1.00 97.50 76 LEU A CA 1
ATOM 597 C C . LEU A 1 76 ? 6.987 -17.415 2.280 1.00 97.50 76 LEU A C 1
ATOM 599 O O . LEU A 1 76 ? 7.953 -16.772 1.875 1.00 97.50 76 LEU A O 1
ATOM 603 N N . LEU A 1 77 ? 6.386 -18.357 1.563 1.00 96.50 77 LEU A N 1
ATOM 604 C CA . LEU A 1 77 ? 6.751 -18.670 0.192 1.00 96.50 77 LEU A CA 1
ATOM 605 C C . LEU A 1 77 ? 6.048 -17.722 -0.779 1.00 96.50 77 LEU A C 1
ATOM 607 O O . LEU A 1 77 ? 4.977 -17.183 -0.490 1.00 96.50 77 LEU A O 1
ATOM 611 N N . LEU A 1 78 ? 6.635 -17.587 -1.965 1.00 95.56 78 LEU A N 1
ATOM 612 C CA . LEU A 1 78 ? 6.147 -16.725 -3.034 1.00 95.56 78 LEU A CA 1
ATOM 613 C C . LEU A 1 78 ? 4.639 -16.873 -3.334 1.00 95.56 78 LEU A C 1
ATOM 615 O O . LEU A 1 78 ? 3.994 -15.835 -3.461 1.00 95.56 78 LEU A O 1
ATOM 619 N N . PRO A 1 79 ? 4.022 -18.076 -3.375 1.00 96.31 79 PRO A N 1
ATOM 620 C CA . PRO A 1 79 ? 2.578 -18.183 -3.593 1.00 96.31 79 PRO A CA 1
ATOM 621 C C . PRO A 1 79 ? 1.742 -17.392 -2.589 1.00 96.31 79 PRO A C 1
ATOM 623 O O . PRO A 1 79 ? 0.774 -16.741 -2.972 1.00 96.31 79 PRO A O 1
ATOM 626 N N . LYS A 1 80 ? 2.154 -17.363 -1.316 1.00 97.56 80 LYS A N 1
ATOM 627 C CA . LYS A 1 80 ? 1.436 -16.606 -0.288 1.00 97.56 80 LYS A CA 1
ATOM 628 C C . LYS A 1 80 ? 1.663 -15.096 -0.408 1.00 97.56 80 LYS A C 1
ATOM 630 O O . LYS A 1 80 ? 0.767 -14.318 -0.105 1.00 97.56 80 LYS A O 1
ATOM 635 N N . LEU A 1 81 ? 2.837 -14.677 -0.881 1.00 98.12 81 LEU A N 1
ATOM 636 C CA . LEU A 1 81 ? 3.130 -13.269 -1.173 1.00 98.12 81 LEU A CA 1
ATOM 637 C C . LEU A 1 81 ? 2.300 -12.745 -2.358 1.00 98.12 81 LEU A C 1
ATOM 639 O O . LEU A 1 81 ? 1.835 -11.604 -2.342 1.00 98.12 81 LEU A O 1
ATOM 643 N N . ILE A 1 82 ? 2.081 -13.586 -3.371 1.00 97.94 82 ILE A N 1
ATOM 644 C CA . ILE A 1 82 ? 1.207 -13.269 -4.507 1.00 97.94 82 ILE A CA 1
ATOM 645 C C . ILE A 1 82 ? -0.257 -13.222 -4.066 1.00 97.94 82 ILE A C 1
ATOM 647 O O . ILE A 1 82 ? -0.936 -12.256 -4.391 1.00 97.94 82 ILE A O 1
ATOM 651 N N . ASP A 1 83 ? -0.707 -14.160 -3.229 1.00 98.31 83 ASP A N 1
ATOM 652 C CA . ASP A 1 83 ? -2.039 -14.106 -2.608 1.00 98.31 83 ASP A CA 1
ATOM 653 C C . ASP A 1 83 ? -2.259 -12.801 -1.816 1.00 98.31 83 ASP A C 1
ATOM 655 O O . ASP A 1 83 ? -3.278 -12.139 -1.985 1.00 98.31 83 ASP A O 1
ATOM 659 N N . PHE A 1 84 ? -1.283 -12.339 -1.024 1.00 98.69 84 PHE A N 1
ATOM 660 C CA . PHE A 1 84 ? -1.380 -11.020 -0.376 1.00 98.69 84 PHE A CA 1
ATOM 661 C C . PHE A 1 84 ? -1.525 -9.880 -1.381 1.00 98.69 84 PHE A C 1
ATOM 663 O O . PHE A 1 84 ? -2.323 -8.967 -1.173 1.00 98.69 84 PHE A O 1
ATOM 670 N N . SER A 1 85 ? -0.768 -9.941 -2.473 1.00 98.69 85 SER A N 1
ATOM 671 C CA . SER A 1 85 ? -0.826 -8.947 -3.543 1.00 98.69 85 SER A CA 1
ATOM 672 C C . SER A 1 85 ? -2.209 -8.920 -4.204 1.00 98.69 85 SER A C 1
ATOM 674 O O . SER A 1 85 ? -2.757 -7.837 -4.409 1.00 98.69 85 SER A O 1
ATOM 676 N N . ALA A 1 86 ? -2.793 -10.093 -4.466 1.00 98.56 86 ALA A N 1
ATOM 677 C CA . ALA A 1 86 ? -4.127 -10.260 -5.034 1.00 98.56 86 ALA A CA 1
ATOM 678 C C . ALA A 1 86 ? -5.219 -9.695 -4.110 1.00 98.56 86 ALA A C 1
ATOM 680 O O . ALA A 1 86 ? -6.022 -8.864 -4.530 1.00 98.56 86 ALA A O 1
ATOM 681 N N . GLN A 1 87 ? -5.171 -10.024 -2.813 1.00 98.75 87 GLN A N 1
ATOM 682 C CA . GLN A 1 87 ? -6.099 -9.486 -1.810 1.00 98.75 87 GLN A CA 1
ATOM 683 C C . GLN A 1 87 ? -6.058 -7.948 -1.727 1.00 98.75 87 GLN A C 1
ATOM 685 O O . GLN A 1 87 ? -7.086 -7.294 -1.545 1.00 98.75 87 GLN A O 1
ATOM 690 N N . ILE A 1 88 ? -4.872 -7.346 -1.853 1.00 98.75 88 ILE A N 1
ATOM 691 C CA . ILE A 1 88 ? -4.724 -5.885 -1.851 1.00 98.75 88 ILE A CA 1
ATOM 692 C C . ILE A 1 88 ? -5.253 -5.291 -3.163 1.00 98.75 88 ILE A C 1
ATOM 694 O O . ILE A 1 88 ? -5.947 -4.273 -3.128 1.00 98.75 88 ILE A O 1
ATOM 698 N N . ALA A 1 89 ? -4.977 -5.925 -4.306 1.00 98.75 89 ALA A N 1
ATOM 699 C CA . ALA A 1 89 ? -5.518 -5.508 -5.598 1.00 98.75 89 ALA A CA 1
ATOM 700 C C . ALA A 1 89 ? -7.054 -5.543 -5.608 1.00 98.75 89 ALA A C 1
ATOM 702 O O . ALA A 1 89 ? -7.670 -4.582 -6.054 1.00 98.75 89 ALA A O 1
ATOM 703 N N . GLU A 1 90 ? -7.674 -6.573 -5.026 1.00 98.75 90 GLU A N 1
ATOM 704 C CA . GLU A 1 90 ? -9.130 -6.693 -4.855 1.00 98.75 90 GLU A CA 1
ATOM 705 C C . GLU A 1 90 ? -9.710 -5.511 -4.050 1.00 98.75 90 GLU A C 1
ATOM 707 O O . GLU A 1 90 ? -10.704 -4.892 -4.442 1.00 98.75 90 GLU A O 1
ATOM 712 N N . GLY A 1 91 ? -9.057 -5.135 -2.943 1.00 98.31 91 GLY A N 1
ATOM 713 C CA . GLY A 1 91 ? -9.437 -3.959 -2.154 1.00 98.31 91 GLY A CA 1
ATOM 714 C C . GLY A 1 91 ? -9.302 -2.643 -2.926 1.00 98.31 91 GLY A C 1
ATOM 715 O O . GLY A 1 91 ? -10.196 -1.795 -2.865 1.00 98.31 91 GLY A O 1
ATOM 716 N N . MET A 1 92 ? -8.222 -2.480 -3.692 1.00 98.50 92 MET A N 1
ATOM 717 C CA . MET A 1 92 ? -8.010 -1.293 -4.524 1.00 98.50 92 MET A CA 1
ATOM 718 C C . MET A 1 92 ? -8.944 -1.238 -5.739 1.00 98.50 92 MET A C 1
ATOM 720 O O . MET A 1 92 ? -9.383 -0.152 -6.105 1.00 98.50 92 MET A O 1
ATOM 724 N N . ALA A 1 93 ? -9.327 -2.378 -6.315 1.00 98.44 93 ALA A N 1
ATOM 725 C CA . ALA A 1 93 ? -10.325 -2.455 -7.381 1.00 98.44 93 ALA A CA 1
ATOM 726 C C . ALA A 1 93 ? -11.701 -2.004 -6.873 1.00 98.44 93 ALA A C 1
ATOM 728 O O . ALA A 1 93 ? -12.438 -1.301 -7.564 1.00 98.44 93 ALA A O 1
ATOM 729 N N . TYR A 1 94 ? -12.045 -2.336 -5.624 1.00 97.88 94 TYR A N 1
ATOM 730 C CA . TYR A 1 94 ? -13.238 -1.786 -4.984 1.00 97.88 94 TYR A CA 1
ATOM 731 C C . TYR A 1 94 ? -13.154 -0.260 -4.804 1.00 97.88 94 TYR A C 1
ATOM 733 O O . TYR A 1 94 ? -14.124 0.434 -5.108 1.00 97.88 94 TYR A O 1
ATOM 741 N N . ILE A 1 95 ? -12.011 0.268 -4.353 1.00 95.75 95 ILE A N 1
ATOM 742 C CA . ILE A 1 95 ? -11.769 1.718 -4.221 1.00 95.75 95 ILE A CA 1
ATOM 743 C C . ILE A 1 95 ? -11.901 2.424 -5.582 1.00 95.75 95 ILE A C 1
ATOM 745 O O . ILE A 1 95 ? -12.614 3.426 -5.677 1.00 95.75 95 ILE A O 1
ATOM 749 N N . GLU A 1 96 ? -11.301 1.859 -6.635 1.00 96.06 96 GLU A N 1
ATOM 750 C CA . GLU A 1 96 ? -11.391 2.337 -8.021 1.00 96.06 96 GLU A CA 1
ATOM 751 C C . GLU A 1 96 ? -12.853 2.413 -8.485 1.00 96.06 96 GLU A C 1
ATOM 753 O O . GLU A 1 96 ? -13.311 3.475 -8.900 1.00 96.06 96 GLU A O 1
ATOM 758 N N . ARG A 1 97 ? -13.639 1.340 -8.310 1.00 96.38 97 ARG A N 1
ATOM 759 C CA . ARG A 1 97 ? -15.074 1.312 -8.669 1.00 96.38 97 ARG A CA 1
ATOM 760 C C . ARG A 1 97 ? -15.930 2.314 -7.892 1.00 96.38 97 ARG A C 1
ATOM 762 O O . ARG A 1 97 ? -17.035 2.641 -8.323 1.00 96.38 97 ARG A O 1
ATOM 769 N N . LYS A 1 98 ? -15.468 2.763 -6.723 1.00 94.94 98 LYS A N 1
ATOM 770 C CA . LYS A 1 98 ? -16.142 3.785 -5.912 1.00 94.94 98 LYS A CA 1
ATOM 771 C C . LYS A 1 98 ? -15.668 5.207 -6.225 1.00 94.94 98 LYS A C 1
ATOM 773 O O . LYS A 1 98 ? -16.153 6.126 -5.572 1.00 94.94 98 LYS A O 1
ATOM 778 N N . ASN A 1 99 ? -14.790 5.396 -7.215 1.00 92.31 99 ASN A N 1
ATOM 779 C CA . ASN A 1 99 ? -14.196 6.684 -7.594 1.00 92.31 99 ASN A CA 1
ATOM 780 C C . ASN A 1 99 ? -13.444 7.361 -6.436 1.00 92.31 99 ASN A C 1
ATOM 782 O O . ASN A 1 99 ? -13.510 8.578 -6.240 1.00 92.31 99 ASN A O 1
ATOM 786 N N . TYR A 1 100 ? -12.732 6.552 -5.651 1.00 92.81 100 TYR A N 1
ATOM 787 C CA . TYR A 1 100 ? -11.854 7.020 -4.587 1.00 92.81 100 TYR A CA 1
ATOM 788 C C . TYR A 1 100 ? -10.384 6.855 -4.960 1.00 92.81 100 TYR A C 1
ATOM 790 O O . TYR A 1 100 ? -10.017 5.986 -5.746 1.00 92.81 100 TYR A O 1
ATOM 798 N N . ILE A 1 101 ? -9.542 7.663 -4.321 1.00 92.94 101 ILE A N 1
ATOM 799 C CA . ILE A 1 101 ? -8.087 7.480 -4.285 1.00 92.94 101 ILE A CA 1
ATOM 800 C C . ILE A 1 101 ? -7.607 7.264 -2.865 1.00 92.94 101 ILE A C 1
ATOM 802 O O . ILE A 1 101 ? -8.139 7.878 -1.942 1.00 92.94 101 ILE A O 1
ATOM 806 N N . HIS A 1 102 ? -6.589 6.424 -2.703 1.00 93.62 102 HIS A N 1
ATOM 807 C CA . HIS A 1 102 ? -5.967 6.096 -1.426 1.00 93.62 102 HIS A CA 1
ATOM 808 C C . HIS A 1 102 ? -4.868 7.099 -1.042 1.00 93.62 102 HIS A C 1
ATOM 810 O O . HIS A 1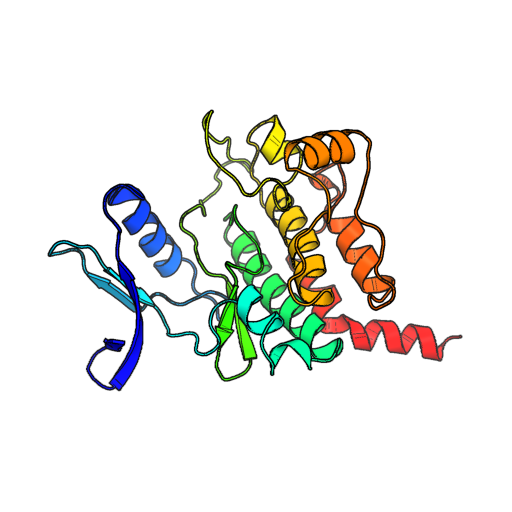 102 ? -4.827 7.565 0.096 1.00 93.62 102 HIS A O 1
ATOM 816 N N . ARG A 1 103 ? -3.995 7.472 -1.991 1.00 91.88 103 ARG A N 1
ATOM 817 C CA . ARG A 1 103 ? -2.897 8.461 -1.873 1.00 91.88 103 ARG A CA 1
ATOM 818 C C . ARG A 1 103 ? -1.705 8.086 -0.988 1.00 91.88 103 ARG A C 1
ATOM 820 O O . ARG A 1 103 ? -0.672 8.747 -1.073 1.00 91.88 103 ARG A O 1
ATOM 827 N N . ASP A 1 104 ? -1.817 7.052 -0.159 1.00 91.94 104 ASP A N 1
ATOM 828 C CA . ASP A 1 104 ? -0.699 6.526 0.646 1.00 91.94 104 ASP A CA 1
ATOM 829 C C . ASP A 1 104 ? -0.659 4.987 0.664 1.00 91.94 104 ASP A C 1
ATOM 831 O O . ASP A 1 104 ? -0.642 4.356 1.720 1.00 91.94 104 ASP A O 1
ATOM 835 N N . LEU A 1 105 ? -0.758 4.349 -0.507 1.00 97.50 105 LEU A N 1
ATOM 836 C CA . LEU A 1 105 ? -0.743 2.885 -0.598 1.00 97.50 105 LEU A CA 1
ATOM 837 C C . LEU A 1 105 ? 0.690 2.345 -0.444 1.00 97.50 105 LEU A C 1
ATOM 839 O O . LEU A 1 105 ? 1.565 2.623 -1.261 1.00 97.50 105 LEU A O 1
ATOM 843 N N . ARG A 1 106 ? 0.931 1.567 0.614 1.00 98.00 106 ARG A N 1
ATOM 844 C CA . ARG A 1 106 ? 2.232 0.959 0.954 1.00 98.00 106 ARG A CA 1
ATOM 845 C C . ARG A 1 106 ? 2.061 -0.124 2.013 1.00 98.00 106 ARG A C 1
ATOM 847 O O . ARG A 1 106 ? 1.030 -0.161 2.684 1.00 98.00 106 ARG A O 1
ATOM 854 N N . ALA A 1 107 ? 3.085 -0.946 2.242 1.00 98.44 107 ALA A N 1
ATOM 855 C CA . ALA A 1 107 ? 2.976 -2.090 3.152 1.00 98.44 107 ALA A CA 1
ATOM 856 C C . ALA A 1 107 ? 2.699 -1.673 4.608 1.00 98.44 107 ALA A C 1
ATOM 858 O O . ALA A 1 107 ? 2.068 -2.412 5.359 1.00 98.44 107 ALA A O 1
ATOM 859 N N . ALA A 1 108 ? 3.124 -0.470 5.006 1.00 97.12 108 ALA A N 1
ATOM 860 C CA . ALA A 1 108 ? 2.830 0.091 6.327 1.00 97.12 108 ALA A CA 1
ATOM 861 C C . ALA A 1 108 ? 1.330 0.386 6.548 1.00 97.12 108 ALA A C 1
ATOM 863 O O . ALA A 1 108 ? 0.877 0.381 7.689 1.00 97.12 108 ALA A O 1
ATOM 864 N N . ASN A 1 109 ? 0.572 0.602 5.467 1.00 97.00 109 ASN A N 1
ATOM 865 C CA . ASN A 1 109 ? -0.856 0.936 5.489 1.00 97.00 109 ASN A CA 1
ATOM 866 C C . ASN A 1 109 ? -1.743 -0.245 5.054 1.00 97.00 109 ASN A C 1
ATOM 868 O O . ASN A 1 109 ? -2.933 -0.087 4.806 1.00 97.00 109 ASN A O 1
ATOM 872 N N . VAL A 1 110 ? -1.180 -1.451 4.985 1.00 98.50 110 VAL A N 1
ATOM 873 C CA . VAL A 1 110 ? -1.937 -2.702 4.879 1.00 98.50 110 VAL A CA 1
ATOM 874 C C . VAL A 1 110 ? -1.796 -3.426 6.207 1.00 98.50 110 VAL A C 1
ATOM 876 O O . VAL A 1 110 ? -0.698 -3.503 6.746 1.00 98.50 110 VAL A O 1
ATOM 879 N N . LEU A 1 111 ? -2.887 -3.947 6.755 1.00 98.31 111 LEU A N 1
ATOM 880 C CA . LEU A 1 111 ? -2.892 -4.709 8.000 1.00 98.31 111 LEU A CA 1
ATOM 881 C C . LEU A 1 111 ? -3.160 -6.191 7.737 1.00 98.31 111 LEU A C 1
ATOM 883 O O . LEU A 1 111 ? -3.858 -6.538 6.784 1.00 98.31 111 LEU A O 1
ATOM 887 N N . VAL A 1 112 ? -2.638 -7.057 8.606 1.00 98.56 112 VAL A N 1
ATOM 888 C CA . VAL A 1 112 ? -2.738 -8.517 8.471 1.00 98.56 112 VAL A CA 1
ATOM 889 C C . VAL A 1 112 ? -3.491 -9.119 9.661 1.00 98.56 112 VAL A C 1
ATOM 891 O O . VAL A 1 112 ? -3.193 -8.838 10.828 1.00 98.56 112 VAL A O 1
ATOM 894 N N . SER A 1 113 ? -4.512 -9.929 9.372 1.00 97.44 113 SER A N 1
ATOM 895 C CA . SER A 1 113 ? -5.286 -10.633 10.399 1.00 97.44 113 SER A CA 1
ATOM 896 C C . SER A 1 113 ? -4.548 -11.871 10.923 1.00 97.44 113 SER A C 1
ATOM 898 O O . SER A 1 113 ? -3.514 -12.286 10.403 1.00 97.44 113 SER A O 1
ATOM 900 N N . ASP A 1 114 ? -5.093 -12.494 11.962 1.00 95.56 114 ASP A N 1
ATOM 901 C CA . ASP A 1 114 ? -4.654 -13.804 12.453 1.00 95.56 114 ASP A CA 1
ATOM 902 C C . ASP A 1 114 ? -4.740 -14.904 11.381 1.00 95.56 114 ASP A C 1
ATOM 904 O O . ASP A 1 114 ? -3.834 -15.729 11.284 1.00 95.56 114 ASP A O 1
ATOM 908 N N . LEU A 1 115 ? -5.770 -14.856 10.533 1.00 96.25 115 LEU A N 1
ATOM 909 C CA . LEU A 1 115 ? -5.991 -15.765 9.402 1.00 96.25 115 LEU A CA 1
ATOM 910 C C . LEU A 1 115 ? -5.220 -15.379 8.125 1.00 96.25 115 LEU A C 1
ATOM 912 O O . LEU A 1 115 ? -5.531 -15.883 7.049 1.00 96.25 115 LEU A O 1
ATOM 916 N N . LEU A 1 116 ? -4.221 -14.492 8.221 1.00 97.44 116 LEU A N 1
ATOM 917 C CA . LEU A 1 116 ? -3.427 -14.015 7.079 1.00 97.44 116 LEU A CA 1
ATOM 918 C C . LEU A 1 116 ? -4.278 -13.352 5.979 1.00 97.44 116 LEU A C 1
ATOM 920 O O . LEU A 1 116 ? -3.990 -13.503 4.790 1.00 97.44 116 LEU A O 1
ATOM 924 N N . MET A 1 117 ? -5.318 -12.615 6.377 1.00 98.19 117 MET A N 1
ATOM 925 C CA . MET A 1 117 ? -6.073 -11.743 5.477 1.00 98.19 117 MET A CA 1
ATOM 926 C C . MET A 1 117 ? -5.457 -10.346 5.470 1.00 98.19 117 MET A C 1
ATOM 928 O O . MET A 1 117 ? -5.262 -9.753 6.536 1.00 98.19 117 MET A O 1
ATOM 932 N N . CYS A 1 118 ? -5.191 -9.812 4.282 1.00 98.62 118 CYS A N 1
ATOM 933 C CA . CYS A 1 118 ? -4.722 -8.447 4.087 1.00 98.62 118 CYS A CA 1
ATOM 934 C C . CYS A 1 118 ? -5.907 -7.488 3.972 1.00 98.62 118 CYS A C 1
ATOM 936 O O . CYS A 1 118 ? -6.838 -7.722 3.201 1.00 98.62 118 CYS A O 1
ATOM 938 N N . LYS A 1 119 ? -5.859 -6.384 4.722 1.00 98.44 119 LYS A N 1
ATOM 939 C CA . LYS A 1 119 ? -6.837 -5.299 4.613 1.00 98.44 119 LYS A CA 1
ATOM 940 C C . LYS A 1 119 ? -6.157 -3.945 4.524 1.00 98.44 119 LYS A C 1
ATOM 942 O O . LYS A 1 119 ? -5.282 -3.636 5.328 1.00 98.44 119 LYS A O 1
ATOM 947 N N . ILE A 1 120 ? -6.584 -3.132 3.569 1.00 97.75 120 ILE A N 1
ATOM 948 C CA . ILE A 1 120 ? -6.093 -1.768 3.376 1.00 97.75 120 ILE A CA 1
ATOM 949 C C . ILE A 1 120 ? -6.633 -0.881 4.502 1.00 97.75 120 ILE A C 1
ATOM 951 O O . ILE A 1 120 ? -7.811 -0.969 4.869 1.00 97.75 120 ILE A O 1
ATOM 955 N N . ALA A 1 121 ? -5.757 -0.057 5.062 1.00 93.31 121 ALA A N 1
ATOM 956 C CA . ALA A 1 121 ? -6.009 0.824 6.191 1.00 93.31 121 ALA A CA 1
ATOM 957 C C . ALA A 1 121 ? -5.515 2.251 5.901 1.00 93.31 121 ALA A C 1
ATOM 959 O O . ALA A 1 121 ? -4.877 2.506 4.890 1.00 93.31 121 ALA A O 1
ATOM 960 N N . ASP A 1 122 ? -5.768 3.158 6.846 1.00 82.44 122 ASP A N 1
ATOM 961 C CA . ASP A 1 122 ? -5.296 4.551 6.832 1.00 82.44 122 ASP A CA 1
ATOM 962 C C . ASP A 1 122 ? -5.787 5.377 5.629 1.00 82.44 122 ASP A C 1
ATOM 964 O O . ASP A 1 122 ? -5.028 5.953 4.852 1.00 82.44 122 ASP A O 1
ATOM 968 N N . PHE A 1 123 ? -7.113 5.515 5.542 1.00 74.19 123 PHE A N 1
ATOM 969 C CA . PHE A 1 123 ? -7.806 6.379 4.580 1.00 74.19 123 PHE A CA 1
ATOM 970 C C . PHE A 1 123 ? -7.681 7.877 4.910 1.00 74.19 123 PHE A C 1
ATOM 972 O O . PHE A 1 123 ? -8.404 8.688 4.337 1.00 74.19 123 PHE A O 1
ATOM 979 N N . GLY A 1 124 ? -6.794 8.278 5.830 1.00 62.44 124 GLY A N 1
ATOM 980 C CA . GLY A 1 124 ? -6.666 9.666 6.293 1.00 62.44 124 GLY A CA 1
ATOM 981 C C . GLY A 1 124 ? -6.269 10.658 5.194 1.00 62.44 124 GLY A C 1
ATOM 982 O O . GLY A 1 124 ? -6.470 11.866 5.331 1.00 62.44 124 GLY A O 1
ATOM 983 N N . LEU A 1 125 ? -5.736 10.155 4.077 1.00 64.75 125 LEU A N 1
ATOM 984 C CA . LEU A 1 125 ? -5.485 10.935 2.867 1.00 64.75 125 LEU A CA 1
ATOM 985 C C . LEU A 1 125 ? -6.448 10.606 1.725 1.00 64.75 125 LEU A C 1
ATOM 987 O O . LEU A 1 125 ? -6.430 11.334 0.731 1.00 64.75 125 LEU A O 1
ATOM 991 N N . ALA A 1 126 ? -7.290 9.582 1.862 1.00 70.19 126 ALA A N 1
ATOM 992 C CA . ALA A 1 126 ? -8.198 9.151 0.814 1.00 70.19 126 ALA A CA 1
ATOM 993 C C . ALA A 1 126 ? -9.290 10.192 0.555 1.00 70.19 126 ALA A C 1
ATOM 995 O O . ALA A 1 126 ? -9.697 10.911 1.469 1.00 70.19 126 ALA A O 1
ATOM 996 N N . ARG A 1 127 ? -9.742 10.317 -0.698 1.00 74.06 127 ARG A N 1
ATOM 997 C CA . ARG A 1 127 ? -10.744 11.321 -1.115 1.00 74.06 127 ARG A CA 1
ATOM 998 C C . ARG A 1 127 ? -11.572 10.837 -2.303 1.00 74.06 127 ARG A C 1
ATOM 1000 O O . ARG A 1 127 ? -11.074 10.051 -3.106 1.00 74.06 127 ARG A O 1
ATOM 1007 N N . VAL A 1 128 ? -12.815 11.321 -2.389 1.00 72.75 128 VAL A N 1
ATOM 1008 C CA . VAL A 1 128 ? -13.649 11.216 -3.601 1.00 72.75 128 VAL A CA 1
ATOM 1009 C C . VAL A 1 128 ? -13.019 12.078 -4.684 1.00 72.75 128 VAL A C 1
ATOM 1011 O O . VAL A 1 128 ? -12.501 13.156 -4.381 1.00 72.75 128 VAL A O 1
ATOM 1014 N N . ILE A 1 129 ? -13.105 11.626 -5.929 1.00 72.81 129 ILE A N 1
ATOM 1015 C CA . ILE A 1 129 ? -12.772 12.437 -7.092 1.00 72.81 129 ILE A CA 1
ATOM 1016 C C . ILE A 1 129 ? -14.042 12.723 -7.901 1.00 72.81 129 ILE A C 1
ATOM 1018 O O . ILE A 1 129 ? -14.781 11.797 -8.225 1.00 72.81 129 ILE A O 1
ATOM 1022 N N . GLU A 1 130 ? -14.270 13.995 -8.242 1.00 61.09 130 GLU A N 1
ATOM 1023 C CA . GLU A 1 130 ? -15.375 14.428 -9.117 1.00 61.09 130 GLU A CA 1
ATOM 1024 C C . GLU A 1 130 ? -14.940 14.544 -10.597 1.00 61.09 130 GLU A C 1
ATOM 1026 O O . GLU A 1 130 ? -15.697 14.130 -11.468 1.00 61.09 130 GLU A O 1
ATOM 1031 N N . ASP A 1 131 ? -13.694 14.965 -10.880 1.00 62.16 131 ASP A N 1
ATOM 1032 C CA . ASP A 1 131 ? -13.164 15.212 -12.241 1.00 62.16 131 ASP A CA 1
ATOM 1033 C C . ASP A 1 131 ? -11.877 14.414 -12.564 1.00 62.16 131 ASP A C 1
ATOM 1035 O O . ASP A 1 131 ? -10.919 14.930 -13.133 1.00 62.16 131 ASP A O 1
ATOM 1039 N N . ASN A 1 132 ? -11.816 13.140 -12.170 1.00 63.53 132 ASN A N 1
ATOM 1040 C CA . ASN A 1 132 ? -10.682 12.211 -12.362 1.00 63.53 132 ASN A CA 1
ATOM 1041 C C . ASN A 1 132 ? -9.303 12.603 -11.776 1.00 63.53 132 ASN A C 1
ATOM 1043 O O . ASN A 1 132 ? -8.428 11.737 -11.713 1.00 63.53 132 ASN A O 1
ATOM 1047 N N . GLU A 1 133 ? -9.116 13.819 -11.255 1.00 66.38 133 GLU A N 1
ATOM 1048 C CA . GLU A 1 133 ? -7.870 14.257 -10.615 1.00 66.38 133 GLU A CA 1
ATOM 1049 C C . GLU A 1 133 ? -8.082 15.050 -9.316 1.00 66.38 133 GLU A C 1
ATOM 1051 O O . GLU A 1 133 ? -9.080 15.744 -9.125 1.00 66.38 133 GLU A O 1
ATOM 1056 N N . TYR A 1 134 ? -7.099 14.969 -8.413 1.00 73.50 134 TYR A N 1
ATOM 1057 C CA . TYR A 1 134 ? -6.984 15.829 -7.235 1.00 73.50 134 TYR A CA 1
ATOM 1058 C C . TYR A 1 134 ? -5.612 16.508 -7.197 1.00 73.50 134 TYR A C 1
ATOM 1060 O O . TYR A 1 134 ? -4.589 15.824 -7.184 1.00 73.50 134 TYR A O 1
ATOM 1068 N N . THR A 1 135 ? -5.581 17.838 -7.076 1.00 72.62 135 THR A N 1
ATOM 1069 C CA . THR A 1 135 ? -4.339 18.611 -6.907 1.00 72.62 135 THR A CA 1
ATOM 1070 C C . THR A 1 135 ? -4.041 18.867 -5.426 1.00 72.62 135 THR A C 1
ATOM 1072 O O . THR A 1 135 ? -4.810 19.519 -4.714 1.00 72.62 135 THR A O 1
ATOM 1075 N N . ALA A 1 136 ? -2.907 18.370 -4.927 1.00 67.44 136 ALA A N 1
ATOM 1076 C CA . ALA A 1 136 ? -2.453 18.664 -3.567 1.00 67.44 136 ALA A CA 1
ATOM 1077 C C . ALA A 1 136 ? -1.974 20.121 -3.399 1.00 67.44 136 ALA A C 1
ATOM 1079 O O . ALA A 1 136 ? -1.465 20.737 -4.328 1.00 67.44 136 ALA A O 1
ATOM 1080 N N . ARG A 1 137 ? -2.103 20.665 -2.180 1.00 64.31 137 ARG A N 1
ATOM 1081 C CA . ARG A 1 137 ? -1.571 21.993 -1.821 1.00 64.31 137 ARG A CA 1
ATOM 1082 C C . ARG A 1 137 ? -0.044 21.950 -1.674 1.00 64.31 137 ARG A C 1
ATOM 1084 O O . ARG A 1 137 ? 0.498 20.934 -1.234 1.00 64.31 137 ARG A O 1
ATOM 1091 N N . GLU A 1 138 ? 0.627 23.067 -1.965 1.00 54.22 138 GLU A N 1
ATOM 1092 C CA . GLU A 1 138 ? 2.070 23.236 -1.739 1.00 54.22 138 GLU A CA 1
ATOM 1093 C C . GLU A 1 138 ? 2.467 22.894 -0.289 1.00 54.22 138 GLU A C 1
ATOM 1095 O O . GLU A 1 138 ? 1.788 23.272 0.668 1.00 54.22 138 GLU A O 1
ATOM 1100 N N . GLY A 1 139 ? 3.572 22.157 -0.123 1.00 55.47 139 GLY A N 1
ATOM 1101 C CA . GLY A 1 139 ? 4.126 21.786 1.187 1.00 55.47 139 GLY A CA 1
ATOM 1102 C C . GLY A 1 139 ? 3.583 20.492 1.810 1.00 55.47 139 GLY A C 1
ATOM 1103 O O . GLY A 1 139 ? 3.989 20.133 2.919 1.00 55.47 139 GLY A O 1
ATOM 1104 N N . ALA A 1 140 ? 2.699 19.762 1.127 1.00 60.53 140 ALA A N 1
ATOM 1105 C CA . ALA A 1 140 ? 2.234 18.464 1.605 1.00 60.53 140 ALA A CA 1
ATOM 1106 C C . ALA A 1 140 ? 3.369 17.414 1.599 1.00 60.53 140 ALA A C 1
ATOM 1108 O O . ALA A 1 140 ? 4.080 17.237 0.611 1.00 60.53 140 ALA A O 1
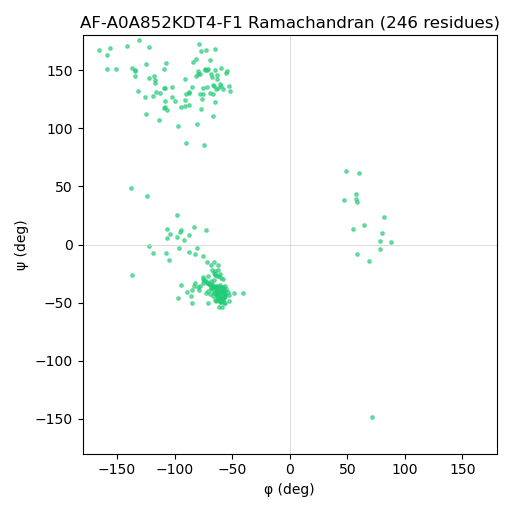ATOM 1109 N N . LYS A 1 141 ? 3.559 16.723 2.732 1.00 69.50 141 LYS A N 1
ATOM 1110 C CA . LYS A 1 141 ? 4.569 15.664 2.884 1.00 69.50 141 LYS A CA 1
ATOM 1111 C C . LYS A 1 141 ? 3.980 14.329 2.437 1.00 69.50 141 LYS A C 1
ATOM 1113 O O . LYS A 1 141 ? 3.022 13.857 3.040 1.00 69.50 141 LYS A O 1
ATOM 1118 N N . PHE A 1 142 ? 4.595 13.709 1.437 1.00 75.69 142 PHE A N 1
ATOM 1119 C CA . PHE A 1 142 ? 4.223 12.385 0.936 1.00 75.69 142 PHE A CA 1
ATOM 1120 C C . PHE A 1 142 ? 5.432 11.442 0.954 1.00 75.69 142 PHE A C 1
ATOM 1122 O O . PHE A 1 142 ? 6.579 11.911 0.917 1.00 75.69 142 PHE A O 1
ATOM 1129 N N . PRO A 1 143 ? 5.222 10.116 1.024 1.00 90.62 143 PRO A N 1
ATOM 1130 C CA . PRO A 1 143 ? 6.310 9.149 0.988 1.00 90.62 143 PRO A CA 1
ATOM 1131 C C . PRO A 1 143 ? 6.874 9.027 -0.434 1.00 90.62 143 PRO A C 1
ATOM 1133 O O . PRO A 1 143 ? 6.508 8.128 -1.181 1.00 90.62 143 PRO A O 1
ATOM 1136 N N . ILE A 1 144 ? 7.816 9.913 -0.778 1.00 93.62 144 ILE A N 1
ATOM 1137 C CA . ILE A 1 144 ? 8.395 10.095 -2.125 1.00 93.62 144 ILE A CA 1
ATOM 1138 C C . ILE A 1 144 ? 8.665 8.789 -2.882 1.00 93.62 144 ILE A C 1
ATOM 1140 O O . ILE A 1 144 ? 8.374 8.694 -4.066 1.00 93.62 144 ILE A O 1
ATOM 1144 N N . LYS A 1 145 ? 9.195 7.762 -2.213 1.00 97.38 145 LYS A N 1
ATOM 1145 C CA . LYS A 1 145 ? 9.554 6.485 -2.849 1.00 97.38 145 LYS A CA 1
ATOM 1146 C C . LYS A 1 145 ? 8.359 5.648 -3.337 1.00 97.38 145 LYS A C 1
ATOM 1148 O O . LYS A 1 145 ? 8.559 4.755 -4.152 1.00 97.38 145 LYS A O 1
ATOM 1153 N N . TRP A 1 146 ? 7.150 5.930 -2.859 1.00 98.00 146 TRP A N 1
ATOM 1154 C CA . TRP A 1 146 ? 5.898 5.284 -3.273 1.00 98.00 146 TRP A CA 1
ATOM 1155 C C . TRP A 1 146 ? 5.049 6.174 -4.179 1.00 98.00 146 TRP A C 1
ATOM 1157 O O . TRP A 1 146 ? 4.093 5.695 -4.782 1.00 98.00 146 TRP A O 1
ATOM 1167 N N . THR A 1 147 ? 5.366 7.465 -4.260 1.00 95.88 147 THR A N 1
ATOM 1168 C CA . THR A 1 147 ? 4.553 8.454 -4.968 1.00 95.88 147 THR A CA 1
ATOM 1169 C C . THR A 1 147 ? 4.908 8.478 -6.455 1.00 95.88 147 THR A C 1
ATOM 1171 O O . THR A 1 147 ? 6.083 8.466 -6.821 1.00 95.88 147 THR A O 1
ATOM 1174 N N . ALA A 1 148 ? 3.889 8.510 -7.314 1.00 96.88 148 ALA A N 1
ATOM 1175 C CA . ALA A 1 148 ? 4.074 8.597 -8.759 1.00 96.88 148 ALA A CA 1
ATOM 1176 C C . ALA A 1 148 ? 4.730 9.933 -9.176 1.00 96.88 148 ALA A C 1
ATOM 1178 O O . ALA A 1 148 ? 4.509 10.947 -8.505 1.00 96.88 148 ALA A O 1
ATOM 1179 N N . PRO A 1 149 ? 5.508 9.984 -10.275 1.00 94.88 149 PRO A N 1
ATOM 1180 C CA . PRO A 1 149 ? 6.206 11.201 -10.697 1.00 94.88 149 PRO A CA 1
ATOM 1181 C C . PRO A 1 149 ? 5.288 12.413 -10.900 1.00 94.88 149 PRO A C 1
ATOM 1183 O O . PRO A 1 149 ? 5.639 13.519 -10.493 1.00 94.88 149 PRO A O 1
ATOM 1186 N N . GLU A 1 150 ? 4.101 12.225 -11.479 1.00 94.31 150 GLU A N 1
ATOM 1187 C CA . GLU A 1 150 ? 3.121 13.296 -11.684 1.00 94.31 150 GLU A CA 1
ATOM 1188 C C . GLU A 1 150 ? 2.536 13.827 -10.366 1.00 94.31 150 GLU A C 1
ATOM 1190 O O . GLU A 1 150 ? 2.325 15.032 -10.216 1.00 94.31 150 GLU A O 1
ATOM 1195 N N . ALA A 1 151 ? 2.367 12.951 -9.373 1.00 92.31 151 ALA A N 1
ATOM 1196 C CA . ALA A 1 151 ? 1.927 13.325 -8.035 1.00 92.31 151 ALA A CA 1
ATOM 1197 C C . ALA A 1 151 ? 3.025 14.077 -7.262 1.00 92.31 151 ALA A C 1
ATOM 1199 O O . ALA A 1 151 ? 2.719 14.988 -6.496 1.00 92.31 151 ALA A O 1
ATOM 1200 N N . ILE A 1 152 ? 4.305 13.752 -7.488 1.00 89.62 152 ILE A N 1
ATOM 1201 C CA . ILE A 1 152 ? 5.443 14.487 -6.907 1.00 89.62 152 ILE A CA 1
ATOM 1202 C C . ILE A 1 152 ? 5.582 15.873 -7.547 1.00 89.62 152 ILE A C 1
ATOM 1204 O O . ILE A 1 152 ? 5.704 16.867 -6.836 1.00 89.62 152 ILE A O 1
ATOM 1208 N N . ASN A 1 153 ? 5.591 15.938 -8.881 1.00 88.12 153 ASN A N 1
ATOM 1209 C CA . ASN A 1 153 ? 5.948 17.152 -9.618 1.00 88.12 153 ASN A CA 1
ATOM 1210 C C . ASN A 1 153 ? 4.800 18.165 -9.690 1.00 88.12 153 ASN A C 1
ATOM 1212 O O . ASN A 1 153 ? 5.044 19.369 -9.650 1.00 88.12 153 ASN A O 1
ATOM 1216 N N . TYR A 1 154 ? 3.564 17.680 -9.820 1.00 88.94 154 TYR A N 1
ATOM 1217 C CA . TYR A 1 154 ? 2.390 18.516 -10.089 1.00 88.94 154 TYR A CA 1
ATOM 1218 C C . TYR A 1 154 ? 1.310 18.380 -9.018 1.00 88.94 154 TYR A C 1
ATOM 1220 O O . TYR A 1 154 ? 0.261 19.014 -9.111 1.00 88.94 154 TYR A O 1
ATOM 1228 N N . GLY A 1 155 ? 1.528 17.530 -8.011 1.00 87.56 155 GLY A N 1
ATOM 1229 C CA . GLY A 1 155 ? 0.511 17.238 -7.011 1.00 87.56 155 GLY A CA 1
ATOM 1230 C C . GLY A 1 155 ? -0.719 16.535 -7.584 1.00 87.56 155 GLY A C 1
ATOM 1231 O O . GLY A 1 155 ? -1.737 16.563 -6.901 1.00 87.56 155 GLY A O 1
ATOM 1232 N N . SER A 1 156 ? -0.655 15.953 -8.793 1.00 91.00 156 SER A N 1
ATOM 1233 C CA . SER A 1 156 ? -1.782 15.257 -9.432 1.00 91.00 156 SER A CA 1
ATOM 1234 C C . SER A 1 156 ? -1.918 13.841 -8.878 1.00 91.00 156 SER A C 1
ATOM 1236 O O . SER A 1 156 ? -1.127 12.951 -9.192 1.00 91.00 156 SER A O 1
ATOM 1238 N N . PHE A 1 157 ? -2.907 13.644 -8.008 1.00 91.38 157 PHE A N 1
ATOM 1239 C CA . PHE A 1 157 ? -3.258 12.343 -7.454 1.00 91.38 157 PHE A CA 1
ATOM 1240 C C . PHE A 1 157 ? -4.496 11.793 -8.152 1.00 91.38 157 PHE A C 1
ATOM 1242 O O . PHE A 1 157 ? -5.549 12.429 -8.190 1.00 91.38 157 PHE A O 1
ATOM 1249 N N . THR A 1 158 ? -4.361 10.572 -8.648 1.00 95.19 158 THR A N 1
ATOM 1250 C CA . THR A 1 158 ? -5.398 9.816 -9.354 1.00 95.19 158 THR A CA 1
ATOM 1251 C C . THR A 1 158 ? -5.326 8.348 -8.950 1.00 95.19 158 THR A C 1
ATOM 1253 O O . THR A 1 158 ? -4.345 7.910 -8.338 1.00 95.19 158 THR A O 1
ATOM 1256 N N . ILE A 1 159 ? -6.310 7.542 -9.353 1.00 96.75 159 ILE A N 1
ATOM 1257 C CA . ILE A 1 159 ? -6.224 6.091 -9.146 1.00 96.75 159 ILE A CA 1
ATOM 1258 C C . ILE A 1 159 ? -4.991 5.494 -9.844 1.00 96.75 159 ILE A C 1
ATOM 1260 O O . ILE A 1 159 ? -4.380 4.554 -9.348 1.00 96.75 159 ILE A O 1
ATOM 1264 N N . LYS A 1 160 ? -4.530 6.100 -10.946 1.00 98.31 160 LYS A N 1
ATOM 1265 C CA . LYS A 1 160 ? -3.307 5.689 -11.648 1.00 98.31 160 LYS A CA 1
ATOM 1266 C C . LYS A 1 160 ? -2.035 6.025 -10.873 1.00 98.31 160 LYS A C 1
ATOM 1268 O O . LYS A 1 160 ? -1.037 5.315 -11.015 1.00 98.31 160 LYS A O 1
ATOM 1273 N N . SER A 1 161 ? -2.057 7.057 -10.031 1.00 97.38 161 SER A N 1
ATOM 1274 C CA . SER A 1 161 ? -0.972 7.302 -9.075 1.00 97.38 161 SER A CA 1
ATOM 1275 C C . SER A 1 161 ? -0.949 6.247 -7.957 1.00 97.38 161 SER A C 1
ATOM 1277 O O . SER A 1 161 ? 0.131 5.816 -7.564 1.00 97.38 161 SER A O 1
ATOM 1279 N N . ASP A 1 162 ? -2.109 5.728 -7.532 1.00 98.00 162 ASP A N 1
ATOM 1280 C CA . ASP A 1 162 ? -2.167 4.589 -6.602 1.00 98.00 162 ASP A CA 1
ATOM 1281 C C . ASP A 1 162 ? -1.697 3.283 -7.264 1.00 98.00 162 ASP A C 1
ATOM 1283 O O . ASP A 1 162 ? -1.054 2.465 -6.608 1.00 98.00 162 ASP A O 1
ATOM 1287 N N . VAL A 1 163 ? -1.945 3.087 -8.566 1.00 98.81 163 VAL A N 1
ATOM 1288 C CA . VAL A 1 163 ? -1.400 1.943 -9.326 1.00 98.81 163 VAL A CA 1
ATOM 1289 C C . VAL A 1 163 ? 0.133 1.950 -9.310 1.00 98.81 163 VAL A C 1
ATOM 1291 O O . VAL A 1 163 ? 0.755 0.906 -9.116 1.00 98.81 163 VAL A O 1
ATOM 1294 N N . TRP A 1 164 ? 0.766 3.121 -9.429 1.00 98.75 164 TRP A N 1
ATOM 1295 C CA . TRP A 1 164 ? 2.217 3.240 -9.253 1.00 98.75 164 TRP A CA 1
ATOM 1296 C C . TRP A 1 164 ? 2.652 2.790 -7.854 1.00 98.75 164 TRP A C 1
ATOM 1298 O O . TRP A 1 164 ? 3.571 1.973 -7.717 1.00 98.75 164 TRP A O 1
ATOM 1308 N N . SER A 1 165 ? 1.975 3.294 -6.817 1.00 98.62 165 SER A N 1
ATOM 1309 C CA . SER A 1 165 ? 2.230 2.917 -5.424 1.00 98.62 165 SER A CA 1
ATOM 1310 C C . SER A 1 165 ? 2.041 1.416 -5.194 1.00 98.62 165 SER A C 1
ATOM 1312 O O . SER A 1 165 ? 2.846 0.806 -4.494 1.00 98.62 165 SER A O 1
ATOM 1314 N N . PHE A 1 166 ? 1.061 0.793 -5.853 1.00 98.88 166 PHE A N 1
ATOM 1315 C CA . PHE A 1 166 ? 0.866 -0.654 -5.834 1.00 98.88 166 PHE A CA 1
ATOM 1316 C C . PHE A 1 166 ? 2.059 -1.404 -6.432 1.00 98.88 166 PHE A C 1
ATOM 1318 O O . PHE A 1 166 ? 2.529 -2.364 -5.833 1.00 98.88 166 PHE A O 1
ATOM 1325 N N . GLY A 1 167 ? 2.634 -0.937 -7.545 1.00 98.75 167 GLY A N 1
ATOM 1326 C CA . GLY A 1 167 ? 3.874 -1.515 -8.078 1.00 98.75 167 GLY A CA 1
ATOM 1327 C C . GLY A 1 167 ? 5.029 -1.476 -7.066 1.00 98.75 167 GLY A C 1
ATOM 1328 O O . GLY A 1 167 ? 5.762 -2.453 -6.916 1.00 98.75 167 GLY A O 1
ATOM 1329 N N . ILE A 1 168 ? 5.166 -0.375 -6.315 1.00 98.75 168 ILE A N 1
ATOM 1330 C CA . ILE A 1 168 ? 6.164 -0.261 -5.234 1.00 98.75 168 ILE A CA 1
ATOM 1331 C C . ILE A 1 168 ? 5.829 -1.197 -4.061 1.00 98.75 168 ILE A C 1
ATOM 1333 O O . ILE A 1 168 ? 6.728 -1.822 -3.502 1.00 98.75 168 ILE A O 1
ATOM 1337 N N . LEU A 1 169 ? 4.550 -1.351 -3.723 1.00 98.75 169 LEU A N 1
ATOM 1338 C CA . LEU A 1 169 ? 4.078 -2.293 -2.709 1.00 98.75 169 LEU A CA 1
ATOM 1339 C C . LEU A 1 169 ? 4.375 -3.750 -3.090 1.00 98.75 169 LEU A C 1
ATOM 1341 O O . LEU A 1 169 ? 4.839 -4.513 -2.246 1.00 98.75 169 LEU A O 1
ATOM 1345 N N . LEU A 1 170 ? 4.203 -4.135 -4.358 1.00 98.69 170 LEU A N 1
ATOM 1346 C CA . LEU A 1 170 ? 4.618 -5.457 -4.839 1.00 98.69 170 LEU A CA 1
ATOM 1347 C C . LEU A 1 170 ? 6.112 -5.684 -4.584 1.00 98.69 170 LEU A C 1
ATOM 1349 O O . LEU A 1 170 ? 6.498 -6.757 -4.122 1.00 98.69 170 LEU A O 1
ATOM 1353 N N . TYR A 1 171 ? 6.954 -4.672 -4.838 1.00 98.12 171 TYR A N 1
ATOM 1354 C CA . TYR A 1 171 ? 8.382 -4.742 -4.521 1.00 98.12 171 TYR A CA 1
ATOM 1355 C C . TYR A 1 171 ? 8.614 -4.952 -3.017 1.00 98.12 171 TYR A C 1
ATOM 1357 O O . TYR A 1 171 ? 9.406 -5.817 -2.643 1.00 98.12 171 TYR A O 1
ATOM 1365 N N . GLU A 1 172 ? 7.922 -4.214 -2.142 1.00 98.56 172 GLU A N 1
ATOM 1366 C CA . GLU A 1 172 ? 8.017 -4.431 -0.690 1.00 98.56 172 GLU A CA 1
ATOM 1367 C C . GLU A 1 172 ? 7.641 -5.869 -0.314 1.00 98.56 172 GLU A C 1
ATOM 1369 O O . GLU A 1 172 ? 8.363 -6.507 0.449 1.00 98.56 172 GLU A O 1
ATOM 1374 N N . ILE A 1 173 ? 6.556 -6.398 -0.879 1.00 98.50 173 ILE A N 1
ATOM 1375 C CA . ILE A 1 173 ? 6.051 -7.744 -0.592 1.00 98.50 173 ILE A CA 1
ATOM 1376 C C . ILE A 1 173 ? 7.086 -8.811 -0.965 1.00 98.50 173 ILE A C 1
ATOM 1378 O O . ILE A 1 173 ? 7.488 -9.598 -0.108 1.00 98.50 173 ILE A O 1
ATOM 1382 N N . VAL A 1 174 ? 7.586 -8.809 -2.205 1.00 97.31 174 VAL A N 1
ATOM 1383 C CA . VAL A 1 174 ? 8.533 -9.840 -2.686 1.00 97.31 174 VAL A CA 1
ATOM 1384 C C . VAL A 1 174 ? 9.929 -9.718 -2.081 1.00 97.31 174 VAL A C 1
ATOM 1386 O O . VAL A 1 174 ? 10.744 -10.633 -2.189 1.00 97.31 174 VAL A O 1
ATOM 1389 N N . THR A 1 175 ? 10.230 -8.579 -1.458 1.00 97.06 175 THR A N 1
ATOM 1390 C CA . THR A 1 175 ? 11.502 -8.340 -0.771 1.00 97.06 175 THR A CA 1
ATOM 1391 C C . THR A 1 175 ? 11.393 -8.414 0.747 1.00 97.06 175 THR A C 1
ATOM 1393 O O . THR A 1 175 ? 12.369 -8.099 1.429 1.00 97.06 175 THR A O 1
ATOM 1396 N N . TYR A 1 176 ? 10.248 -8.849 1.283 1.00 97.94 176 TYR A N 1
ATOM 1397 C CA . TYR A 1 176 ? 9.996 -8.963 2.721 1.00 97.94 176 TYR A CA 1
ATOM 1398 C C . TYR A 1 176 ? 10.185 -7.628 3.469 1.00 97.94 176 TYR A C 1
ATOM 1400 O O . TYR A 1 176 ? 10.788 -7.545 4.540 1.00 97.94 176 TYR A O 1
ATOM 1408 N N . GLY A 1 177 ? 9.679 -6.545 2.879 1.00 97.38 177 GLY A N 1
ATOM 1409 C CA . GLY A 1 177 ? 9.645 -5.214 3.476 1.00 97.38 177 GLY A CA 1
ATOM 1410 C C . GLY A 1 177 ? 10.948 -4.418 3.350 1.00 97.38 177 GLY A C 1
ATOM 1411 O O . GLY A 1 177 ? 11.196 -3.520 4.169 1.00 97.38 177 GLY A O 1
ATOM 1412 N N . LYS A 1 178 ? 11.810 -4.723 2.366 1.00 96.88 178 LYS A N 1
ATOM 1413 C CA . LYS A 1 178 ? 12.965 -3.858 2.077 1.00 96.88 178 LYS A CA 1
ATOM 1414 C C . LYS A 1 178 ? 12.484 -2.488 1.619 1.00 96.88 178 LYS A C 1
ATOM 1416 O O . LYS A 1 178 ? 11.489 -2.352 0.914 1.00 96.88 178 LYS A O 1
ATOM 1421 N N . ILE A 1 179 ? 13.244 -1.461 1.992 1.00 96.56 179 ILE A N 1
ATOM 1422 C CA . ILE A 1 179 ? 12.962 -0.106 1.534 1.00 96.56 179 ILE A CA 1
ATOM 1423 C C . ILE A 1 179 ? 13.127 -0.025 0.004 1.00 96.56 179 ILE A C 1
ATOM 1425 O O . ILE A 1 179 ? 14.138 -0.512 -0.519 1.00 96.56 179 ILE A O 1
ATOM 1429 N N . PRO A 1 180 ? 12.176 0.589 -0.724 1.00 97.88 180 PRO A N 1
ATOM 1430 C CA . PRO A 1 180 ? 12.336 0.846 -2.149 1.00 97.88 180 PRO A CA 1
ATOM 1431 C C . PRO A 1 180 ? 13.563 1.720 -2.425 1.00 97.88 180 PRO A C 1
ATOM 1433 O O . PRO A 1 180 ? 13.967 2.536 -1.585 1.00 97.88 180 PRO A O 1
ATOM 1436 N N . TYR A 1 181 ? 14.148 1.569 -3.612 1.00 97.56 181 TYR A N 1
ATOM 1437 C CA . TYR A 1 181 ? 15.331 2.318 -4.051 1.00 97.56 181 TYR A CA 1
ATOM 1438 C C . TYR A 1 181 ? 16.450 2.291 -2.987 1.00 97.56 181 TYR A C 1
ATOM 1440 O O . TYR A 1 181 ? 16.748 3.323 -2.364 1.00 97.56 181 TYR A O 1
ATOM 1448 N N . PRO A 1 182 ? 17.002 1.102 -2.673 1.00 96.12 182 PRO A N 1
ATOM 1449 C CA . PRO A 1 182 ? 17.993 0.956 -1.613 1.00 96.12 182 PRO A CA 1
ATOM 1450 C C . PRO A 1 182 ? 19.233 1.810 -1.909 1.00 96.12 182 PRO A C 1
ATOM 1452 O O . PRO A 1 182 ? 19.713 1.858 -3.036 1.00 96.12 182 PRO A O 1
ATOM 1455 N N . GLY A 1 183 ? 19.737 2.507 -0.888 1.00 96.44 183 GLY A N 1
ATOM 1456 C CA . GLY A 1 183 ? 20.899 3.397 -1.012 1.00 96.44 183 GLY A CA 1
ATOM 1457 C C . GLY A 1 183 ? 20.619 4.771 -1.632 1.00 96.44 183 GLY A C 1
ATOM 1458 O O . GLY A 1 183 ? 21.520 5.600 -1.654 1.00 96.44 183 GLY A O 1
ATOM 1459 N N . MET A 1 184 ? 19.393 5.048 -2.087 1.00 97.38 184 MET A N 1
ATOM 1460 C CA . MET A 1 184 ? 19.027 6.336 -2.687 1.00 97.38 184 MET A CA 1
ATOM 1461 C C . MET A 1 184 ? 18.249 7.215 -1.701 1.00 97.38 184 MET A C 1
ATOM 1463 O O . MET A 1 184 ? 17.314 6.739 -1.036 1.00 97.38 184 MET A O 1
ATOM 1467 N N . SER A 1 185 ? 18.604 8.503 -1.632 1.00 96.25 185 SER A N 1
ATOM 1468 C CA . SER A 1 185 ? 17.812 9.518 -0.927 1.00 96.25 185 SER A CA 1
ATOM 1469 C C . SER A 1 185 ? 16.528 9.850 -1.699 1.00 96.25 185 SER A C 1
ATOM 1471 O O . SER A 1 185 ? 16.379 9.492 -2.866 1.00 96.25 185 SER A O 1
ATOM 1473 N N . ASN A 1 186 ? 15.583 10.557 -1.071 1.00 93.81 186 ASN A N 1
ATOM 1474 C CA . ASN A 1 186 ? 14.360 10.986 -1.762 1.00 93.81 186 ASN A CA 1
ATOM 1475 C C . ASN A 1 186 ? 14.668 11.851 -2.995 1.00 93.81 186 ASN A C 1
ATOM 1477 O O . ASN A 1 186 ? 14.039 11.665 -4.033 1.00 93.81 186 ASN A O 1
ATOM 1481 N N . SER A 1 187 ? 15.653 12.748 -2.901 1.00 93.56 187 SER A N 1
ATOM 1482 C CA . SER A 1 187 ? 16.076 13.595 -4.019 1.00 93.56 187 SER A CA 1
ATOM 1483 C C . SER A 1 187 ? 16.688 12.771 -5.154 1.00 93.56 187 SER A C 1
ATOM 1485 O O . SER A 1 187 ? 16.360 12.997 -6.317 1.00 93.56 187 SER A O 1
ATOM 1487 N N . ASP A 1 188 ? 17.513 11.770 -4.827 1.00 96.38 188 ASP A N 1
ATOM 1488 C CA . ASP A 1 188 ? 18.117 10.888 -5.836 1.00 96.38 188 ASP A CA 1
ATOM 1489 C C . ASP A 1 188 ? 17.055 10.082 -6.585 1.00 96.38 188 ASP A C 1
ATOM 1491 O O . ASP A 1 188 ? 17.144 9.918 -7.800 1.00 96.38 188 ASP A O 1
ATOM 1495 N N . VAL A 1 189 ? 16.029 9.599 -5.872 1.00 96.06 189 VAL A N 1
ATOM 1496 C CA . VAL A 1 189 ? 14.908 8.868 -6.481 1.00 96.06 189 VAL A CA 1
ATOM 1497 C C . VAL A 1 189 ? 14.167 9.748 -7.480 1.00 96.06 189 VAL A C 1
ATOM 1499 O O . VAL A 1 189 ? 13.937 9.305 -8.602 1.00 96.06 189 VAL A O 1
ATOM 1502 N N . MET A 1 190 ? 13.852 10.999 -7.128 1.00 92.81 190 MET A N 1
ATOM 1503 C CA . MET A 1 190 ? 13.187 11.924 -8.057 1.00 92.81 190 MET A CA 1
ATOM 1504 C C . MET A 1 190 ? 14.004 12.123 -9.340 1.00 92.81 190 MET A C 1
ATOM 1506 O O . MET A 1 190 ? 13.470 11.986 -10.441 1.00 92.81 190 MET A O 1
ATOM 1510 N N . VAL A 1 191 ? 15.311 12.381 -9.208 1.00 94.94 191 VAL A N 1
ATOM 1511 C CA . VAL A 1 191 ? 16.212 12.586 -10.355 1.00 94.94 191 VAL A CA 1
ATOM 1512 C C . VAL A 1 191 ? 16.330 11.322 -11.207 1.00 94.94 191 VAL A C 1
ATOM 1514 O O . VAL A 1 191 ? 16.326 11.395 -12.435 1.00 94.94 191 VAL A O 1
ATOM 1517 N N . ALA A 1 192 ? 16.430 10.150 -10.581 1.00 96.56 192 ALA A N 1
ATOM 1518 C CA . ALA A 1 192 ? 16.542 8.888 -11.299 1.00 96.56 192 ALA A CA 1
ATOM 1519 C C . ALA A 1 192 ? 15.260 8.558 -12.076 1.00 96.56 192 ALA A C 1
ATOM 1521 O O . ALA A 1 192 ? 15.340 8.184 -13.247 1.00 96.56 192 ALA A O 1
ATOM 1522 N N . LEU A 1 193 ? 14.087 8.746 -11.462 1.00 95.56 193 LEU A N 1
ATOM 1523 C CA . LEU A 1 193 ? 12.796 8.518 -12.115 1.00 95.56 193 LEU A CA 1
ATOM 1524 C C . LEU A 1 193 ? 12.613 9.420 -13.341 1.00 95.56 193 LEU A C 1
ATOM 1526 O O . LEU A 1 193 ? 12.196 8.926 -14.386 1.00 95.56 193 LEU A O 1
ATOM 1530 N N . GLN A 1 194 ? 13.011 10.694 -13.255 1.00 92.06 194 GLN A N 1
ATOM 1531 C CA . GLN A 1 194 ? 13.006 11.625 -14.395 1.00 92.06 194 GLN A CA 1
ATOM 1532 C C . GLN A 1 194 ? 13.925 11.180 -15.544 1.00 92.06 194 GLN A C 1
ATOM 1534 O O . GLN A 1 194 ? 13.676 11.508 -16.700 1.00 92.06 194 GLN A O 1
ATOM 1539 N N . ARG A 1 195 ? 14.980 10.412 -15.245 1.00 95.56 195 ARG A N 1
ATOM 1540 C CA . ARG A 1 195 ? 15.889 9.816 -16.239 1.00 95.56 195 ARG A CA 1
ATOM 1541 C C . ARG A 1 195 ? 15.417 8.448 -16.746 1.00 95.56 195 ARG A C 1
ATOM 1543 O O . ARG A 1 195 ? 16.172 7.769 -17.436 1.00 95.56 195 ARG A O 1
ATOM 1550 N N . GLY A 1 196 ? 14.204 8.023 -16.387 1.00 95.19 196 GLY A N 1
ATOM 1551 C CA . GLY A 1 196 ? 13.628 6.743 -16.802 1.00 95.19 196 GLY A CA 1
ATOM 1552 C C . GLY A 1 196 ? 14.124 5.535 -16.003 1.00 95.19 196 GLY A C 1
ATOM 1553 O O . GLY A 1 196 ? 13.840 4.399 -16.376 1.00 95.19 196 GLY A O 1
ATOM 1554 N N . TYR A 1 197 ? 14.846 5.737 -14.895 1.00 97.50 197 TYR A N 1
ATOM 1555 C CA . TYR A 1 197 ? 15.268 4.626 -14.042 1.00 97.50 197 TYR A CA 1
ATOM 1556 C C . TYR A 1 197 ? 14.056 3.906 -13.441 1.00 97.50 197 TYR A C 1
ATOM 1558 O O . TYR A 1 197 ? 13.092 4.544 -13.015 1.00 97.50 197 TYR A O 1
ATOM 1566 N N . ARG A 1 198 ? 14.141 2.579 -13.336 1.00 97.56 198 ARG A N 1
ATOM 1567 C CA . ARG A 1 198 ? 13.244 1.726 -12.546 1.00 97.56 198 ARG A CA 1
ATOM 1568 C C . ARG A 1 198 ? 14.082 0.729 -11.754 1.00 97.56 198 ARG A C 1
ATOM 1570 O O . ARG A 1 198 ? 15.164 0.349 -12.203 1.00 97.56 198 ARG A O 1
ATOM 1577 N N . MET A 1 199 ? 13.595 0.322 -10.580 1.00 96.94 199 MET A N 1
ATOM 1578 C CA . MET A 1 199 ? 14.283 -0.692 -9.774 1.00 96.94 199 MET A CA 1
ATOM 1579 C C . MET A 1 199 ? 14.443 -1.981 -10.590 1.00 96.94 199 MET A C 1
ATOM 1581 O O . MET A 1 199 ? 13.467 -2.395 -11.210 1.00 96.94 199 MET A O 1
ATOM 1585 N N . PRO A 1 200 ? 15.629 -2.615 -10.601 1.00 96.00 200 PRO A N 1
ATOM 1586 C CA . PRO A 1 200 ? 15.846 -3.850 -11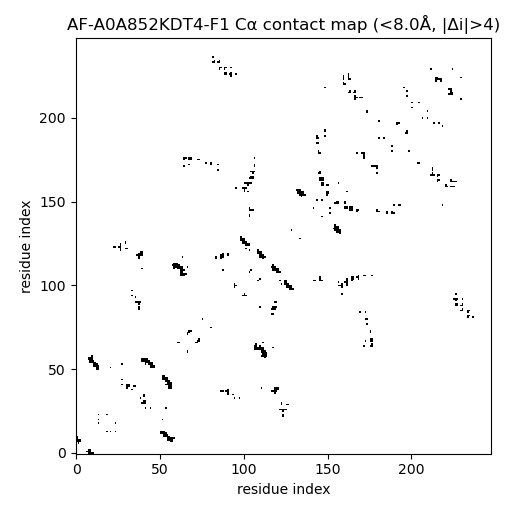.341 1.00 96.00 200 PRO A CA 1
ATOM 1587 C C . PRO A 1 200 ? 15.078 -5.022 -10.719 1.00 96.00 200 PRO A C 1
ATOM 1589 O O . PRO A 1 200 ? 14.751 -5.014 -9.529 1.00 96.00 200 PRO A O 1
ATOM 1592 N N . ARG A 1 201 ? 14.843 -6.068 -11.518 1.00 96.19 201 ARG A N 1
ATOM 1593 C CA . ARG A 1 201 ? 14.272 -7.327 -11.029 1.00 96.19 201 ARG A CA 1
ATOM 1594 C C . ARG A 1 201 ? 15.209 -7.968 -10.005 1.00 96.19 201 ARG A C 1
ATOM 1596 O O . ARG A 1 201 ? 16.407 -8.086 -10.247 1.00 96.19 201 ARG A O 1
ATOM 1603 N N . MET A 1 202 ? 14.643 -8.426 -8.895 1.00 89.62 202 MET A N 1
ATOM 1604 C CA . MET A 1 202 ? 15.349 -9.235 -7.900 1.00 89.62 202 MET A CA 1
ATOM 1605 C C . MET A 1 202 ? 15.432 -10.695 -8.363 1.00 89.62 202 MET A C 1
ATOM 1607 O O . MET A 1 202 ? 14.484 -11.189 -8.964 1.00 89.62 202 MET A O 1
ATOM 1611 N N . GLU A 1 203 ? 16.510 -11.412 -8.035 1.00 84.62 203 GLU A N 1
ATOM 1612 C CA . GLU A 1 203 ? 16.676 -12.829 -8.423 1.00 84.62 203 GLU A CA 1
ATOM 1613 C C . GLU A 1 203 ? 15.527 -13.726 -7.938 1.00 84.62 203 GLU A C 1
ATOM 1615 O O . GLU A 1 203 ? 15.098 -14.627 -8.649 1.00 84.62 203 GLU A O 1
ATOM 1620 N N . THR A 1 204 ? 14.984 -13.440 -6.754 1.00 83.31 204 THR A N 1
ATOM 1621 C CA . THR A 1 204 ? 13.873 -14.186 -6.146 1.00 83.31 204 THR A CA 1
ATOM 1622 C C . THR A 1 204 ? 12.495 -13.801 -6.692 1.00 83.31 204 THR A C 1
ATOM 1624 O O . THR A 1 204 ? 11.495 -14.373 -6.266 1.00 83.31 204 THR A O 1
ATOM 1627 N N . CYS A 1 205 ? 12.412 -12.817 -7.593 1.00 92.94 205 CYS A N 1
ATOM 1628 C CA . CYS A 1 205 ? 11.157 -12.333 -8.161 1.00 92.94 205 CYS A CA 1
ATOM 1629 C C . CYS A 1 205 ? 10.922 -12.954 -9.552 1.00 92.94 205 CYS A C 1
ATOM 1631 O O . CYS A 1 205 ? 11.767 -12.769 -10.441 1.00 92.94 205 CYS A O 1
ATOM 1633 N N . PRO A 1 206 ? 9.790 -13.648 -9.783 1.00 94.00 206 PRO A N 1
ATOM 1634 C CA . PRO A 1 206 ? 9.416 -14.124 -11.113 1.00 94.00 206 PRO A CA 1
ATOM 1635 C C . PRO A 1 206 ? 9.381 -12.989 -12.133 1.00 94.00 206 PRO A C 1
ATOM 1637 O O . PRO A 1 206 ? 9.085 -11.837 -11.800 1.00 94.00 206 PRO A O 1
ATOM 1640 N N . THR A 1 207 ? 9.686 -13.314 -13.385 1.00 95.50 207 THR A N 1
ATOM 1641 C CA . THR A 1 207 ? 9.698 -12.326 -14.470 1.00 95.50 207 THR A CA 1
ATOM 1642 C C . THR A 1 207 ? 8.313 -11.721 -14.661 1.00 95.50 207 THR A C 1
ATOM 1644 O O . THR A 1 207 ? 8.190 -10.508 -14.782 1.00 95.50 207 THR A O 1
ATOM 1647 N N . GLU A 1 208 ? 7.279 -12.546 -14.568 1.00 95.94 208 GLU A N 1
ATOM 1648 C CA . GLU A 1 208 ? 5.875 -12.209 -14.773 1.00 95.94 208 GLU A CA 1
ATOM 1649 C C . GLU A 1 208 ? 5.402 -11.188 -13.732 1.00 95.94 208 GLU A C 1
ATOM 1651 O O . GLU A 1 208 ? 4.789 -10.176 -14.066 1.00 95.94 208 GLU A O 1
ATOM 1656 N N . LEU A 1 209 ? 5.767 -11.392 -12.462 1.00 97.12 209 LEU A N 1
ATOM 1657 C CA . LEU A 1 209 ? 5.429 -10.456 -11.391 1.00 97.12 209 LEU A CA 1
ATOM 1658 C C . LEU A 1 209 ? 6.188 -9.129 -11.533 1.00 97.12 209 LEU A C 1
ATOM 1660 O O . LEU A 1 209 ? 5.639 -8.056 -11.280 1.00 97.12 209 LEU A O 1
ATOM 1664 N N . TYR A 1 210 ? 7.443 -9.178 -11.975 1.00 98.12 210 TYR A N 1
ATOM 1665 C CA . TYR A 1 210 ? 8.205 -7.968 -12.272 1.00 98.12 210 TYR A CA 1
ATOM 1666 C C . TYR A 1 210 ? 7.676 -7.220 -13.505 1.00 98.12 210 TYR A C 1
ATOM 1668 O O . TYR A 1 210 ? 7.692 -5.988 -13.541 1.00 98.12 210 TYR A O 1
ATOM 1676 N N . ASP A 1 211 ? 7.168 -7.933 -14.506 1.00 98.00 211 ASP A N 1
ATOM 1677 C CA . ASP A 1 211 ? 6.511 -7.331 -15.660 1.00 98.00 211 ASP A CA 1
ATOM 1678 C C . ASP A 1 211 ? 5.249 -6.578 -15.234 1.00 98.00 211 ASP A C 1
ATOM 1680 O O . ASP A 1 211 ? 5.078 -5.428 -15.645 1.00 98.00 211 ASP A O 1
ATOM 1684 N N . ILE A 1 212 ? 4.455 -7.132 -14.308 1.00 98.38 212 ILE A N 1
ATOM 1685 C CA . ILE A 1 212 ? 3.343 -6.411 -13.669 1.00 98.38 212 ILE A CA 1
ATOM 1686 C C . ILE A 1 212 ? 3.848 -5.115 -13.015 1.00 98.38 212 ILE A C 1
ATOM 1688 O O . ILE A 1 212 ? 3.326 -4.042 -13.322 1.00 98.38 212 ILE A O 1
ATOM 1692 N N . MET A 1 213 ? 4.911 -5.162 -12.199 1.00 98.62 213 MET A N 1
ATOM 1693 C CA . MET A 1 213 ? 5.487 -3.950 -11.584 1.00 98.62 213 MET A CA 1
ATOM 1694 C C . MET A 1 213 ? 5.878 -2.895 -12.630 1.00 98.62 213 MET A C 1
ATOM 1696 O O . MET A 1 213 ? 5.566 -1.714 -12.473 1.00 98.62 213 MET A O 1
ATOM 1700 N N . LYS A 1 214 ? 6.506 -3.302 -13.741 1.00 98.44 214 LYS A N 1
ATOM 1701 C CA . LYS A 1 214 ? 6.855 -2.385 -14.838 1.00 98.44 214 LYS A CA 1
ATOM 1702 C C . LYS A 1 214 ? 5.628 -1.767 -15.508 1.00 98.44 214 LYS A C 1
ATOM 1704 O O . LYS A 1 214 ? 5.706 -0.606 -15.907 1.00 98.44 214 LYS A O 1
ATOM 1709 N N . THR A 1 215 ? 4.515 -2.497 -15.639 1.00 98.62 215 THR A N 1
ATOM 1710 C CA . THR A 1 215 ? 3.260 -1.910 -16.148 1.00 98.62 215 THR A CA 1
ATOM 1711 C C . THR A 1 215 ? 2.691 -0.864 -15.190 1.00 98.62 215 THR A C 1
ATOM 1713 O O . THR A 1 215 ? 2.234 0.186 -15.638 1.00 98.62 215 THR A O 1
ATOM 1716 N N . CYS A 1 216 ? 2.810 -1.080 -13.876 1.00 98.81 216 CYS A N 1
ATOM 1717 C CA . CYS A 1 216 ? 2.436 -0.091 -12.864 1.00 98.81 216 CYS A CA 1
ATOM 1718 C C . CYS A 1 216 ? 3.321 1.165 -12.908 1.00 98.81 216 CYS A C 1
ATOM 1720 O O . CYS A 1 216 ? 2.857 2.258 -12.594 1.00 98.81 216 CYS A O 1
ATOM 1722 N N . TRP A 1 217 ? 4.588 1.029 -13.312 1.00 98.62 217 TRP A N 1
ATOM 1723 C CA . TRP A 1 217 ? 5.559 2.127 -13.357 1.00 98.62 217 TRP A CA 1
ATOM 1724 C C . TRP A 1 217 ? 5.740 2.767 -14.738 1.00 98.62 217 TRP A C 1
ATOM 1726 O O . TRP A 1 217 ? 6.798 3.345 -15.020 1.00 98.62 217 TRP A O 1
ATOM 1736 N N . LYS A 1 218 ? 4.735 2.685 -15.614 1.00 98.50 218 LYS A N 1
ATOM 1737 C CA . LYS A 1 218 ? 4.715 3.461 -16.862 1.00 98.50 218 LYS A CA 1
ATOM 1738 C C . LYS A 1 218 ? 4.750 4.959 -16.558 1.00 98.50 218 LYS A C 1
ATOM 1740 O O . LYS A 1 218 ? 4.094 5.419 -15.621 1.00 98.50 218 LYS A O 1
ATOM 1745 N N . ASP A 1 219 ? 5.537 5.707 -17.333 1.00 96.06 219 ASP A N 1
ATOM 1746 C CA . ASP A 1 219 ? 5.675 7.159 -17.159 1.00 96.06 219 ASP A CA 1
ATOM 1747 C C . ASP A 1 219 ? 4.324 7.854 -17.324 1.00 96.06 219 ASP A C 1
ATOM 1749 O O . ASP A 1 219 ? 3.907 8.617 -16.455 1.00 96.06 219 ASP A O 1
ATOM 1753 N N . LYS A 1 220 ? 3.605 7.514 -18.398 1.00 97.19 220 LYS A N 1
ATOM 1754 C CA . LYS A 1 220 ? 2.247 7.989 -18.640 1.00 97.19 220 LYS A CA 1
ATOM 1755 C C . LYS A 1 220 ? 1.248 7.257 -17.751 1.00 97.19 220 LYS A C 1
ATOM 1757 O O . LYS A 1 220 ? 1.199 6.025 -17.751 1.00 97.19 220 LYS A O 1
ATOM 1762 N N . ALA A 1 221 ? 0.460 8.012 -16.993 1.00 97.62 221 ALA A N 1
ATOM 1763 C CA . ALA A 1 221 ? -0.480 7.471 -16.018 1.00 97.62 221 ALA A CA 1
ATOM 1764 C C . ALA A 1 221 ? -1.585 6.633 -16.681 1.00 97.62 221 ALA A C 1
ATOM 1766 O O . ALA A 1 221 ? -1.964 5.582 -16.170 1.00 97.62 221 ALA A O 1
ATOM 1767 N N . GLU A 1 222 ? -2.050 7.057 -17.851 1.00 97.00 222 GLU A N 1
ATOM 1768 C CA . GLU A 1 222 ? -3.072 6.395 -18.658 1.00 97.00 222 GLU A CA 1
ATOM 1769 C C . GLU A 1 222 ? -2.620 5.048 -19.244 1.00 97.00 222 GLU A C 1
ATOM 1771 O O . GLU A 1 222 ? -3.459 4.198 -19.528 1.00 97.00 222 GLU A O 1
ATOM 1776 N N . GLU A 1 223 ? -1.308 4.819 -19.374 1.00 98.31 223 GLU A N 1
ATOM 1777 C CA . GLU A 1 223 ? -0.744 3.541 -19.834 1.00 98.31 223 GLU A CA 1
ATOM 1778 C C . GLU A 1 223 ? -0.635 2.499 -18.706 1.00 98.31 223 GLU A C 1
ATOM 1780 O O . GLU A 1 223 ? -0.306 1.338 -18.961 1.00 98.31 223 GLU A O 1
ATOM 1785 N N . ARG A 1 224 ? -0.885 2.894 -17.451 1.00 98.75 224 ARG A N 1
ATOM 1786 C CA . ARG A 1 224 ? -0.875 1.979 -16.303 1.00 98.75 224 ARG A CA 1
ATOM 1787 C C . ARG A 1 224 ? -2.178 1.167 -16.275 1.00 98.75 224 ARG A C 1
ATOM 1789 O O . ARG A 1 224 ? -3.233 1.701 -16.637 1.00 98.75 224 ARG A O 1
ATOM 1796 N N . PRO A 1 225 ? -2.159 -0.096 -15.815 1.00 98.62 225 PRO A N 1
ATOM 1797 C CA . PRO A 1 225 ? -3.352 -0.943 -15.771 1.00 98.62 225 PRO A CA 1
ATOM 1798 C C . PRO A 1 225 ? -4.421 -0.412 -14.801 1.00 98.62 225 PRO A C 1
ATOM 1800 O O . PRO A 1 225 ? -4.189 0.526 -14.037 1.00 98.62 225 PRO A O 1
ATOM 1803 N N . THR A 1 226 ? -5.631 -0.963 -14.868 1.00 98.69 226 THR A N 1
ATOM 1804 C CA . THR A 1 226 ? -6.653 -0.788 -13.818 1.00 98.69 226 THR A CA 1
ATOM 1805 C C . THR A 1 226 ? -6.386 -1.753 -12.668 1.00 98.69 226 THR A C 1
ATOM 1807 O O . THR A 1 226 ? -5.700 -2.765 -12.850 1.00 98.69 226 THR A O 1
ATOM 1810 N N . PHE A 1 227 ? -6.935 -1.471 -11.487 1.00 98.69 227 PHE A N 1
ATOM 1811 C CA . PHE A 1 227 ? -6.849 -2.425 -10.382 1.00 98.69 227 PHE A CA 1
ATOM 1812 C C . PHE A 1 227 ? -7.672 -3.681 -10.645 1.00 98.69 227 PHE A C 1
ATOM 1814 O O . PHE A 1 227 ? -7.251 -4.760 -10.246 1.00 98.69 227 PHE A O 1
ATOM 1821 N N . ASP A 1 228 ? -8.779 -3.558 -11.375 1.00 98.12 228 ASP A N 1
ATOM 1822 C CA . ASP A 1 228 ? -9.572 -4.702 -11.839 1.00 98.12 228 ASP A CA 1
ATOM 1823 C C . ASP A 1 228 ? -8.733 -5.685 -12.683 1.00 98.12 228 ASP A C 1
ATOM 1825 O O . ASP A 1 228 ? -8.700 -6.887 -12.418 1.00 98.12 228 ASP A O 1
ATOM 1829 N N . TYR A 1 229 ? -7.939 -5.162 -13.628 1.00 98.25 229 TYR A N 1
ATOM 1830 C CA . TYR A 1 229 ? -7.002 -5.977 -14.405 1.00 98.25 229 TYR A CA 1
ATOM 1831 C C . TYR A 1 229 ? -5.913 -6.589 -13.517 1.00 98.25 229 TYR A C 1
ATOM 1833 O O . TYR A 1 229 ? -5.662 -7.790 -13.592 1.00 98.25 229 TYR A O 1
ATOM 1841 N N . LEU A 1 230 ? -5.281 -5.786 -12.655 1.00 98.62 230 LEU A N 1
ATOM 1842 C CA . LEU A 1 230 ? -4.239 -6.271 -11.743 1.00 98.62 230 LEU A CA 1
ATOM 1843 C C . LEU A 1 230 ? -4.741 -7.390 -10.826 1.00 98.62 230 LEU A C 1
ATOM 1845 O O . LEU A 1 230 ? -4.014 -8.355 -10.610 1.00 98.62 230 LEU A O 1
ATOM 1849 N N . GLN A 1 231 ? -5.969 -7.271 -10.319 1.00 98.06 231 GLN A N 1
ATOM 1850 C CA . GLN A 1 231 ? -6.613 -8.300 -9.515 1.00 98.06 231 GLN A CA 1
ATOM 1851 C C . GLN A 1 231 ? -6.721 -9.604 -10.314 1.00 98.06 231 GLN A C 1
ATOM 1853 O O . GLN A 1 231 ? -6.197 -10.618 -9.867 1.00 98.06 231 GLN A O 1
ATOM 1858 N N . SER A 1 232 ? -7.311 -9.563 -11.516 1.00 96.81 232 SER A N 1
ATOM 1859 C CA . SER A 1 232 ? -7.489 -10.760 -12.355 1.00 96.81 232 SER A CA 1
ATOM 1860 C C . SER A 1 232 ? -6.171 -11.491 -12.646 1.00 96.81 232 SER A C 1
ATOM 1862 O O . SER A 1 232 ? -6.077 -12.705 -12.487 1.00 96.81 232 SER A O 1
ATOM 1864 N N . VAL A 1 233 ? -5.112 -10.750 -12.988 1.00 97.12 233 VAL A N 1
ATOM 1865 C CA . VAL A 1 233 ? -3.791 -11.326 -13.284 1.00 97.12 233 VAL A CA 1
ATOM 1866 C C . VAL A 1 233 ? -3.146 -11.957 -12.047 1.00 97.12 233 VAL A C 1
ATOM 1868 O O . VAL A 1 233 ? -2.446 -12.961 -12.170 1.00 97.12 233 VAL A O 1
ATOM 1871 N N . LEU A 1 234 ? -3.335 -11.371 -10.863 1.00 97.44 234 LEU A N 1
ATOM 1872 C CA . LEU A 1 234 ? -2.766 -11.895 -9.620 1.00 97.44 234 LEU A CA 1
ATOM 1873 C C . LEU A 1 234 ? -3.555 -13.095 -9.076 1.00 97.44 234 LEU A C 1
ATOM 1875 O O . LEU A 1 234 ? -2.930 -14.019 -8.558 1.00 97.44 234 LEU A O 1
ATOM 1879 N N . ASP A 1 235 ? -4.882 -13.105 -9.234 1.00 94.44 235 ASP A N 1
ATOM 1880 C CA . ASP A 1 235 ? -5.749 -14.234 -8.868 1.00 94.44 235 ASP A CA 1
ATOM 1881 C C . ASP A 1 235 ? -5.399 -15.486 -9.698 1.00 94.44 235 ASP A C 1
ATOM 1883 O O . ASP A 1 235 ? -5.251 -16.580 -9.151 1.00 94.44 235 ASP A O 1
ATOM 1887 N N . ASP A 1 236 ? -5.162 -15.314 -11.003 1.00 93.38 236 ASP A N 1
ATOM 1888 C CA . ASP A 1 236 ? -4.846 -16.407 -11.935 1.00 93.38 236 ASP A CA 1
ATOM 1889 C C . ASP A 1 236 ? -3.337 -16.641 -12.146 1.00 93.38 236 ASP A C 1
ATOM 1891 O O . ASP A 1 236 ? -2.939 -17.384 -13.050 1.00 93.38 236 ASP A O 1
ATOM 1895 N N . PHE A 1 237 ? -2.472 -16.039 -11.318 1.00 92.69 237 PHE A N 1
ATOM 1896 C CA . PHE A 1 237 ? -1.023 -15.976 -11.562 1.00 92.69 237 PHE A CA 1
ATOM 1897 C C . PHE A 1 237 ? -0.380 -17.350 -11.822 1.00 92.69 237 PHE A C 1
ATOM 1899 O O . PHE A 1 237 ? 0.431 -17.500 -12.739 1.00 92.69 237 PHE A O 1
ATOM 1906 N N . TYR A 1 238 ? -0.746 -18.369 -11.038 1.00 85.12 238 TYR A N 1
ATOM 1907 C CA . TYR A 1 238 ? -0.206 -19.728 -11.187 1.00 85.12 238 TYR A CA 1
ATOM 1908 C C . TYR A 1 238 ? -0.929 -20.548 -12.261 1.00 85.12 238 TYR A C 1
ATOM 1910 O O . TYR A 1 238 ? -0.284 -21.275 -13.011 1.00 85.12 238 TYR A O 1
ATOM 1918 N N . THR A 1 239 ? -2.243 -20.373 -12.414 1.00 80.44 239 THR A N 1
ATOM 1919 C CA . THR A 1 239 ? -3.030 -21.064 -13.448 1.00 80.44 239 THR A CA 1
ATOM 1920 C C . THR A 1 239 ? -2.562 -20.674 -14.855 1.00 80.44 239 THR A C 1
ATOM 1922 O O . THR A 1 239 ? -2.447 -21.520 -15.742 1.00 80.44 239 THR A O 1
ATOM 1925 N N . ALA A 1 240 ? -2.247 -19.393 -15.063 1.00 70.56 240 ALA A N 1
ATOM 1926 C CA . ALA A 1 240 ? -1.789 -18.872 -16.347 1.00 70.56 240 ALA A CA 1
ATOM 1927 C C . ALA A 1 240 ? -0.328 -19.236 -16.669 1.00 70.56 240 ALA A C 1
ATOM 1929 O O . ALA A 1 240 ? 0.009 -19.444 -17.836 1.00 70.56 240 ALA A O 1
ATOM 1930 N N . THR A 1 241 ? 0.542 -19.328 -15.658 1.00 62.91 241 THR A N 1
ATOM 1931 C CA . THR A 1 241 ? 1.967 -19.656 -15.854 1.00 62.91 241 THR A CA 1
ATOM 1932 C C . THR A 1 241 ? 2.188 -21.151 -16.073 1.00 62.91 241 THR A C 1
ATOM 1934 O O . THR A 1 241 ? 2.959 -21.522 -16.957 1.00 62.91 241 THR A O 1
ATOM 1937 N N . GLU A 1 242 ? 1.470 -22.030 -15.367 1.00 60.00 242 GLU A N 1
ATOM 1938 C CA . GLU A 1 242 ? 1.554 -23.484 -15.583 1.00 60.00 242 GLU A CA 1
ATOM 1939 C C . GLU A 1 242 ? 1.178 -23.890 -17.018 1.00 60.00 242 GLU A C 1
ATOM 1941 O O . GLU A 1 242 ? 1.837 -24.745 -17.615 1.00 60.00 242 GLU A O 1
ATOM 1946 N N . GLY A 1 243 ? 0.183 -23.225 -17.616 1.00 54.59 243 GLY A N 1
ATOM 1947 C CA . GLY A 1 243 ? -0.210 -23.452 -19.010 1.00 54.59 243 GLY A CA 1
ATOM 1948 C C . GLY A 1 243 ? 0.869 -23.081 -20.037 1.00 54.59 243 GLY A C 1
ATOM 1949 O O . GLY A 1 243 ? 0.908 -23.672 -21.115 1.00 54.59 243 GLY A O 1
ATOM 1950 N N . GLN A 1 244 ? 1.771 -22.148 -19.708 1.00 49.94 244 GLN A N 1
ATOM 1951 C CA . GLN A 1 244 ? 2.893 -21.760 -20.573 1.00 49.94 244 GLN A CA 1
ATOM 1952 C C . GLN A 1 244 ? 4.082 -22.723 -20.450 1.00 49.94 244 GLN A C 1
ATOM 1954 O O . GLN A 1 244 ? 4.753 -22.984 -21.447 1.00 49.94 244 GLN A O 1
ATOM 1959 N N . TYR A 1 245 ? 4.312 -23.299 -19.264 1.00 50.31 245 TYR A N 1
ATOM 1960 C CA . TYR A 1 245 ? 5.361 -24.305 -19.050 1.00 50.31 245 TYR A CA 1
ATOM 1961 C C . TYR A 1 245 ? 5.006 -25.685 -19.614 1.00 50.31 245 TYR A C 1
ATOM 1963 O O . TYR A 1 245 ? 5.905 -26.422 -19.997 1.00 50.31 245 TYR A O 1
ATOM 1971 N N . GLN A 1 246 ? 3.721 -26.044 -19.706 1.00 47.47 246 GLN A N 1
ATOM 1972 C CA . GLN A 1 246 ? 3.293 -27.302 -20.340 1.00 47.47 246 GLN A CA 1
ATOM 1973 C C . GLN A 1 246 ? 3.352 -27.269 -21.880 1.00 47.47 246 GLN A C 1
ATOM 1975 O O . GLN A 1 246 ? 3.183 -28.307 -22.517 1.00 47.47 246 GLN A O 1
ATOM 1980 N N . GLN A 1 247 ? 3.565 -26.094 -22.483 1.00 46.00 247 GLN A N 1
ATOM 1981 C CA . GLN A 1 247 ? 3.637 -25.898 -23.938 1.00 46.00 247 GLN A CA 1
ATOM 1982 C C . GLN A 1 247 ? 5.067 -25.648 -24.462 1.00 46.00 247 GLN A C 1
ATOM 1984 O O . GLN A 1 247 ? 5.226 -25.380 -25.655 1.00 46.00 247 GLN A O 1
ATOM 1989 N N . GLN A 1 248 ? 6.091 -25.746 -23.606 1.00 39.12 248 GLN A N 1
ATOM 1990 C CA . GLN A 1 248 ? 7.518 -25.723 -23.972 1.00 39.12 248 GLN A CA 1
ATOM 1991 C C . GLN A 1 248 ? 8.149 -27.103 -23.790 1.00 39.12 248 GLN A C 1
ATOM 1993 O O . GLN A 1 248 ? 9.027 -27.442 -24.615 1.00 39.12 248 GLN A O 1
#

Organism: Urocolius indicus (NCBI:txid458196)